Protein AF-A0A527PB56-F1 (afdb_monomer)

Solvent-accessible surface area (backbone atoms only — not comparable to full-atom values): 12043 Å² total; per-residue (Å²): 135,72,63,67,58,53,53,50,52,53,52,51,52,50,49,50,52,53,57,69,68,42,76,81,64,66,74,94,73,70,103,58,88,64,62,76,62,70,69,59,57,55,51,62,72,36,89,87,49,46,76,65,55,50,49,55,51,48,61,70,41,49,69,46,80,48,78,45,76,41,79,88,80,25,32,30,44,36,38,37,33,32,69,59,83,35,69,49,79,46,80,42,80,43,82,71,85,70,73,74,90,71,63,65,56,64,69,60,51,53,51,45,64,68,41,28,60,78,39,55,44,56,56,50,16,51,53,41,42,75,70,69,48,57,45,70,85,70,40,77,51,39,39,65,58,42,49,52,51,30,59,75,69,72,50,66,72,32,82,67,76,76,76,74,74,77,75,69,78,82,77,74,78,80,71,86,80,77,81,78,83,90,82,84,84,88,79,90,81,88,132

Nearest PDB structures (foldseek):
  6e2q-assembly1_A  TM=8.252E-01  e=1.248E+00  Homo sapiens
  6i3z-assembly1_A  TM=6.717E-01  e=8.059E-01  Homo sapiens
  7o1f-assembly1_C  TM=4.316E-01  e=4.595E-01  Thermochaetoides thermophila DSM 1495
  8dgj-assembly1_A  TM=5.658E-01  e=7.625E+00  Drosophila melanogaster

pLDDT: mean 72.13, std 16.1, range [33.53, 92.06]

Secondary structure (DSSP, 8-state):
--HHHHHHHHHHHHHHHHHHSS-------SSS---S-HHHHHHHT-TTS-HHHHHHHHHHHEEEEEEEEETTTTEEEEEEEETTS-EEEEEEEPP-----S----HHHHHHHHHHTTTS-HHHHHHHHHHTT---TTSPPP-HHHHHHHHHHTTPPPP-PPPP--------PPPPGGGG------------

Foldseek 3Di:
DPPVVVVVVVVVVVVVVVVVPPDDQPDDDDPDQPDPDPVLVVVLPDPPQDPVNNVVSCVQFWDDWDWDQDLPQQKIWIWTQTDRRGIDIDIDRHDNPDDPPFDFDVVLVVLLLVCFQPDQLQVNLVVCVVVVGAGSVRHRRHSVNSVVVCVVVVRDHHPDDPPDPPPDPPPDDDDPPPPDDDDDDDDDDDD

Sequence (191 aa):
MGGALRALEAAKAELVRREEQRPRVLSATSGKSCLPSAPIWRTFGTPTTTPRDRKELLRTLIEEVTLHVDRGEAAAHLVLRWKGDATSRLTVALPRSRPARVRTDEDTLALLRRLAPHYPDAVIAGILNRQGRRTAYGHRFDANRVGNLRRHWKIPVCKAKPPAAISSPSVRPPPPSAWRRRRSTATSTTA

Structure (mmCIF, N/CA/C/O backbone):
data_AF-A0A527PB56-F1
#
_entry.id   AF-A0A527PB56-F1
#
loop_
_atom_site.group_PDB
_atom_site.id
_atom_site.type_symbol
_atom_site.label_atom_id
_atom_site.label_alt_id
_atom_site.label_comp_id
_atom_site.label_asym_id
_atom_site.label_entity_id
_atom_site.label_seq_id
_atom_site.pdbx_PDB_ins_code
_atom_site.Cartn_x
_atom_site.Cartn_y
_atom_site.Cartn_z
_atom_site.occupancy
_atom_site.B_iso_or_equiv
_atom_site.auth_seq_id
_atom_site.auth_comp_id
_atom_site.auth_asym_id
_atom_site.auth_atom_id
_atom_site.pdbx_PDB_model_num
ATOM 1 N N . MET A 1 1 ? -55.080 -26.048 27.986 1.00 53.12 1 MET A N 1
ATOM 2 C CA . MET A 1 1 ? -54.427 -24.839 27.426 1.00 53.12 1 MET A CA 1
ATOM 3 C C . MET A 1 1 ? -53.828 -23.910 28.509 1.00 53.12 1 MET A C 1
ATOM 5 O O . MET A 1 1 ? -53.924 -22.702 28.387 1.00 53.12 1 MET A O 1
ATOM 9 N N . GLY A 1 2 ? -53.172 -24.426 29.565 1.00 59.41 2 GLY A N 1
ATOM 10 C CA . GLY A 1 2 ? -52.659 -23.589 30.679 1.00 59.41 2 GLY A CA 1
ATOM 11 C C . GLY A 1 2 ? -51.129 -23.461 30.785 1.00 59.41 2 GLY A C 1
ATOM 12 O O . GLY A 1 2 ? -50.629 -22.742 31.646 1.00 59.41 2 GLY A O 1
ATOM 13 N N . GLY A 1 3 ? -50.369 -24.186 29.956 1.00 74.06 3 GLY A N 1
ATOM 14 C CA . GLY A 1 3 ? -48.898 -24.140 29.955 1.00 74.06 3 GLY A CA 1
ATOM 15 C C . GLY A 1 3 ? -48.337 -22.982 29.126 1.00 74.06 3 GLY A C 1
ATOM 16 O O . GLY A 1 3 ? -47.413 -22.306 29.560 1.00 74.06 3 GLY A O 1
ATOM 17 N N . ALA A 1 4 ? -48.953 -22.703 27.974 1.00 68.00 4 ALA A N 1
ATOM 18 C CA . ALA A 1 4 ? -48.521 -21.640 27.067 1.00 68.00 4 ALA A CA 1
ATOM 19 C C . ALA A 1 4 ? -48.689 -20.234 27.672 1.00 68.00 4 ALA A C 1
ATOM 21 O O . ALA A 1 4 ? -47.822 -19.385 27.494 1.00 68.00 4 ALA A O 1
ATOM 22 N N . LEU A 1 5 ? -49.762 -20.010 28.442 1.00 73.06 5 LEU A N 1
ATOM 23 C CA . LEU A 1 5 ? -49.999 -18.731 29.119 1.00 73.06 5 LEU A CA 1
ATOM 24 C C . LEU A 1 5 ? -48.945 -18.469 30.210 1.00 73.06 5 LEU A C 1
ATOM 26 O O . LEU A 1 5 ? -48.362 -17.393 30.262 1.00 73.06 5 LEU A O 1
ATOM 30 N N . ARG A 1 6 ? -48.618 -19.492 31.011 1.00 75.19 6 ARG A N 1
ATOM 31 C CA . ARG A 1 6 ? -47.586 -19.401 32.056 1.00 75.19 6 ARG A CA 1
ATOM 32 C C . ARG A 1 6 ? -46.175 -19.233 31.489 1.00 75.19 6 ARG A C 1
ATOM 34 O O . ARG A 1 6 ? -45.376 -18.497 32.056 1.00 75.19 6 ARG A O 1
ATOM 41 N N . ALA A 1 7 ? -45.877 -19.861 30.352 1.00 76.00 7 ALA A N 1
ATOM 42 C CA . ALA A 1 7 ? -44.609 -19.663 29.650 1.00 76.00 7 ALA A CA 1
ATOM 43 C C . ALA A 1 7 ? -44.469 -18.231 29.104 1.00 76.00 7 ALA A C 1
ATOM 45 O O . ALA A 1 7 ? -43.388 -17.650 29.179 1.00 76.00 7 ALA A O 1
ATOM 46 N N . LEU A 1 8 ? -45.562 -17.642 28.606 1.00 74.44 8 LEU A N 1
ATOM 47 C CA . LEU A 1 8 ? -45.589 -16.251 28.151 1.00 74.44 8 LEU A CA 1
ATOM 48 C C . LEU A 1 8 ? -45.356 -15.275 29.312 1.00 74.44 8 LEU A C 1
ATOM 50 O O . LEU A 1 8 ? -44.597 -14.320 29.169 1.00 74.44 8 LEU A O 1
ATOM 54 N N . GLU A 1 9 ? -45.989 -15.508 30.460 1.00 81.25 9 GLU A N 1
ATOM 55 C CA . GLU A 1 9 ? -45.811 -14.680 31.657 1.00 81.25 9 GLU A CA 1
ATOM 56 C C . GLU A 1 9 ? -44.391 -14.783 32.221 1.00 81.25 9 GLU A C 1
ATOM 58 O O . GLU A 1 9 ? -43.780 -13.756 32.511 1.00 81.25 9 GLU A O 1
ATOM 63 N N . ALA A 1 10 ? -43.822 -15.991 32.282 1.00 79.62 10 ALA A N 1
ATOM 64 C CA . ALA A 1 10 ? -42.434 -16.196 32.693 1.00 79.62 10 ALA A CA 1
ATOM 65 C C . ALA A 1 10 ? -41.445 -15.513 31.734 1.00 79.62 10 ALA A C 1
ATOM 67 O O . ALA A 1 10 ? -40.492 -14.874 32.177 1.00 79.62 10 ALA A O 1
ATOM 68 N N . ALA A 1 11 ? -41.697 -15.589 30.423 1.00 70.62 11 ALA A N 1
ATOM 69 C CA . ALA A 1 11 ? -40.879 -14.913 29.423 1.00 70.62 11 ALA A CA 1
ATOM 70 C C . ALA A 1 11 ? -40.973 -13.384 29.539 1.00 70.62 11 ALA A C 1
ATOM 72 O O . ALA A 1 11 ? -39.953 -12.709 29.441 1.00 70.62 11 ALA A O 1
ATOM 73 N N . LYS A 1 12 ? -42.167 -12.833 29.796 1.00 80.94 12 LYS A N 1
ATOM 74 C CA . LYS A 1 12 ? -42.362 -11.394 30.037 1.00 80.94 12 LYS A CA 1
ATOM 75 C C . LYS A 1 12 ? -41.673 -10.932 31.320 1.00 80.94 12 LYS A C 1
ATOM 77 O O . LYS A 1 12 ? -41.017 -9.897 31.301 1.00 80.94 12 LYS A O 1
ATOM 82 N N . ALA A 1 13 ? -41.771 -11.701 32.403 1.00 79.19 13 ALA A N 1
ATOM 83 C CA . ALA A 1 13 ? -41.109 -11.387 33.669 1.00 79.19 13 ALA A CA 1
ATOM 84 C C . ALA A 1 13 ? -39.577 -11.421 33.542 1.00 79.19 13 ALA A C 1
ATOM 86 O O . ALA A 1 13 ? -38.891 -10.545 34.062 1.00 79.19 13 ALA A O 1
ATOM 87 N N . GLU A 1 14 ? -39.035 -12.387 32.797 1.00 70.75 14 GLU A N 1
ATOM 88 C CA . GLU A 1 14 ? -37.605 -12.455 32.483 1.00 70.75 14 GLU A CA 1
ATOM 89 C C . GLU A 1 14 ? -37.159 -11.286 31.589 1.00 70.75 14 GLU A C 1
ATOM 91 O O . GLU A 1 14 ? -36.060 -10.762 31.759 1.00 70.75 14 GLU A O 1
ATOM 96 N N . LEU A 1 15 ? -38.015 -10.833 30.668 1.00 62.41 15 LEU A N 1
ATOM 97 C CA . LEU A 1 15 ? -37.751 -9.666 29.822 1.00 62.41 15 LEU A CA 1
ATOM 98 C C . LEU A 1 15 ? -37.682 -8.384 30.666 1.00 62.41 15 LEU A C 1
ATOM 100 O O . LEU A 1 15 ? -36.691 -7.666 30.573 1.00 62.41 15 LEU A O 1
ATOM 104 N N . VAL A 1 16 ? -38.647 -8.169 31.567 1.00 74.75 16 VAL A N 1
ATOM 105 C CA . VAL A 1 16 ? -38.645 -7.043 32.521 1.00 74.75 16 VAL A CA 1
ATOM 106 C C . VAL A 1 16 ? -37.417 -7.098 33.430 1.00 74.75 16 VAL A C 1
ATOM 108 O O . VAL A 1 16 ? -36.717 -6.102 33.579 1.00 74.75 16 VAL A O 1
ATOM 111 N N . ARG A 1 17 ? -37.069 -8.275 33.964 1.00 69.12 17 ARG A N 1
ATOM 112 C CA . ARG A 1 17 ? -35.868 -8.449 34.795 1.00 69.12 17 ARG A CA 1
ATOM 113 C C . ARG A 1 17 ? -34.585 -8.107 34.032 1.00 69.12 17 ARG A C 1
ATOM 115 O O . ARG A 1 17 ? -33.676 -7.507 34.601 1.00 69.12 17 ARG A O 1
ATOM 122 N N . ARG A 1 18 ? -34.499 -8.461 32.746 1.00 56.12 18 ARG A N 1
ATOM 123 C CA . ARG A 1 18 ? -33.365 -8.100 31.874 1.00 56.12 18 ARG A CA 1
ATOM 124 C C . ARG A 1 18 ? -33.354 -6.620 31.505 1.00 56.12 18 ARG A C 1
ATOM 126 O O . ARG A 1 18 ? -32.274 -6.057 31.342 1.00 56.12 18 ARG A O 1
ATOM 133 N N . GLU A 1 19 ? -34.516 -5.989 31.383 1.00 56.19 19 GLU A N 1
ATOM 134 C CA . GLU A 1 19 ? -34.644 -4.542 31.183 1.00 56.19 19 GLU A CA 1
ATOM 135 C C . GLU A 1 19 ? -34.260 -3.750 32.439 1.00 56.19 19 GLU A C 1
ATOM 137 O O . GLU A 1 19 ? -33.580 -2.735 32.326 1.00 56.19 19 GLU A O 1
ATOM 142 N N . GLU A 1 20 ? -34.600 -4.234 33.633 1.00 58.94 20 GLU A N 1
ATOM 143 C CA . GLU A 1 20 ? -34.221 -3.619 34.914 1.00 58.94 20 GLU A CA 1
ATOM 144 C C . GLU A 1 20 ? -32.738 -3.826 35.253 1.00 58.94 20 GLU A C 1
ATOM 146 O O . GLU A 1 20 ? -32.094 -2.941 35.817 1.00 58.94 20 GLU A O 1
ATOM 151 N N . GLN A 1 21 ? -32.170 -4.980 34.884 1.00 54.72 21 GLN A N 1
ATOM 152 C CA . GLN A 1 21 ? -30.739 -5.271 35.035 1.00 54.72 21 GLN A CA 1
ATOM 153 C C . GLN A 1 21 ? -29.873 -4.630 33.943 1.00 54.72 21 GLN A C 1
ATOM 155 O O . GLN A 1 21 ? -28.643 -4.644 34.054 1.00 54.72 21 GLN A O 1
ATOM 160 N N . ARG A 1 22 ? -30.474 -4.042 32.899 1.00 46.84 22 ARG A N 1
ATOM 161 C CA . ARG A 1 22 ? -29.734 -3.203 31.955 1.00 46.84 22 ARG A CA 1
ATOM 162 C C . ARG A 1 22 ? -29.308 -1.922 32.683 1.00 46.84 22 ARG A C 1
ATOM 164 O O . ARG A 1 22 ? -30.171 -1.158 33.115 1.00 46.84 22 ARG A O 1
ATOM 171 N N . PRO A 1 23 ? -27.999 -1.630 32.806 1.00 46.12 23 PRO A N 1
ATOM 172 C CA . PRO A 1 23 ? -27.559 -0.348 33.340 1.00 46.12 23 PRO A CA 1
ATOM 173 C C . PRO A 1 23 ? -28.190 0.770 32.506 1.00 46.12 23 PRO A C 1
ATOM 175 O O . PRO A 1 23 ? -28.101 0.742 31.278 1.00 46.12 23 PRO A O 1
ATOM 178 N N . ARG A 1 24 ? -28.877 1.702 33.188 1.00 40.81 24 ARG A N 1
ATOM 179 C CA . ARG A 1 24 ? -29.656 2.798 32.591 1.00 40.81 24 ARG A CA 1
ATOM 180 C C . ARG A 1 24 ? -28.920 3.397 31.396 1.00 40.81 24 ARG A C 1
ATOM 182 O O . ARG A 1 24 ? -27.908 4.079 31.549 1.00 40.81 24 ARG A O 1
ATOM 189 N N . VAL A 1 25 ? -29.471 3.139 30.215 1.00 38.81 25 VAL A N 1
ATOM 190 C CA . VAL A 1 25 ? -29.090 3.800 28.972 1.00 38.81 25 VAL A CA 1
ATOM 191 C C . VAL A 1 25 ? -29.377 5.284 29.175 1.00 38.81 25 VAL A C 1
ATOM 193 O O . VAL A 1 25 ? -30.520 5.667 29.422 1.00 38.81 25 VAL A O 1
ATOM 196 N N . LEU A 1 26 ? -28.334 6.116 29.146 1.00 38.69 26 LEU A N 1
ATOM 197 C CA . LEU A 1 26 ? -28.493 7.565 29.110 1.00 38.69 26 LEU A CA 1
ATOM 198 C C . LEU A 1 26 ? -29.182 7.886 27.784 1.00 38.69 26 LEU A C 1
ATOM 200 O O . LEU A 1 26 ? -28.568 7.817 26.724 1.00 38.69 26 LEU A O 1
ATOM 204 N N . SER A 1 27 ? -30.489 8.133 27.858 1.00 35.12 27 SER A N 1
ATOM 205 C CA . SER A 1 27 ? -31.349 8.367 26.707 1.00 35.12 27 SER A CA 1
ATOM 206 C C . SER A 1 27 ? -30.772 9.459 25.815 1.00 35.12 27 SER A C 1
ATOM 208 O O . SER A 1 27 ? -30.410 10.540 26.287 1.00 35.12 27 SER A O 1
ATOM 210 N N . ALA A 1 28 ? -30.736 9.154 24.523 1.00 44.09 28 ALA A N 1
ATOM 211 C CA . ALA A 1 28 ? -30.390 10.057 23.447 1.00 44.09 28 ALA A CA 1
ATOM 212 C C . ALA A 1 28 ? -31.210 11.354 23.523 1.00 44.09 28 ALA A C 1
ATOM 214 O O . ALA A 1 28 ? -32.365 11.394 23.109 1.00 44.09 28 ALA A O 1
ATOM 215 N N . THR A 1 29 ? -30.583 12.433 23.987 1.00 33.59 29 THR A N 1
ATOM 216 C CA . THR A 1 29 ? -31.077 13.784 23.737 1.00 33.59 29 THR A CA 1
ATOM 217 C C . THR A 1 29 ? -29.934 14.642 23.220 1.00 33.59 29 THR A C 1
ATOM 219 O O . THR A 1 29 ? -28.985 14.950 23.935 1.00 33.59 29 THR A O 1
ATOM 222 N N . SER A 1 30 ? -30.122 15.091 21.978 1.00 33.53 30 SER A N 1
ATOM 223 C CA . SER A 1 30 ? -29.353 16.095 21.235 1.00 33.53 30 SER A CA 1
ATOM 224 C C . SER A 1 30 ? -28.094 15.601 20.528 1.00 33.53 30 SER A C 1
ATOM 226 O O . SER A 1 30 ? -27.199 15.026 21.134 1.00 33.53 30 SER A O 1
ATOM 228 N N . GLY A 1 31 ? -28.004 15.929 19.233 1.00 40.94 31 GLY A N 1
ATOM 229 C CA . GLY A 1 31 ? -26.836 15.784 18.358 1.00 40.94 31 GLY A CA 1
ATOM 230 C C . GLY A 1 31 ? -25.644 16.645 18.781 1.00 40.94 31 GLY A C 1
ATOM 231 O O . GLY A 1 31 ? -25.144 17.469 18.021 1.00 40.94 31 GLY A O 1
ATOM 232 N N . LYS A 1 32 ? -25.187 16.452 20.011 1.00 41.97 32 LYS A N 1
ATOM 233 C CA . LYS A 1 32 ? -23.900 16.890 20.523 1.00 41.97 32 LYS A CA 1
ATOM 234 C C . LYS A 1 32 ? -23.144 15.618 20.855 1.00 41.97 32 LYS A C 1
ATOM 236 O O . LYS A 1 32 ? -23.709 14.693 21.422 1.00 41.97 32 LYS A O 1
ATOM 241 N N . SER A 1 33 ? -21.882 15.572 20.446 1.00 44.47 33 SER A N 1
ATOM 242 C CA . SER A 1 33 ? -20.923 14.530 20.800 1.00 44.47 33 SER A CA 1
ATOM 243 C C . SER A 1 33 ? -20.859 14.379 22.325 1.00 44.47 33 SER A C 1
ATOM 245 O O . SER A 1 33 ? -20.003 14.973 22.979 1.00 44.47 33 SER A O 1
ATOM 247 N N . CYS A 1 34 ? -21.771 13.602 22.905 1.00 48.56 34 CYS A N 1
ATOM 248 C CA . CYS A 1 34 ? -21.688 13.150 24.279 1.00 48.56 34 CYS A CA 1
ATOM 249 C C . CYS A 1 34 ? -20.606 12.078 24.297 1.00 48.56 34 CYS A C 1
ATOM 251 O O . CYS A 1 34 ? -20.866 10.889 24.131 1.00 48.56 34 CYS A O 1
ATOM 253 N N . LEU A 1 35 ? -19.361 12.535 24.425 1.00 53.91 35 LEU A N 1
ATOM 254 C CA . LEU A 1 35 ? -18.270 11.683 24.863 1.00 53.91 35 LEU A CA 1
ATOM 255 C C . LEU A 1 35 ? -18.708 10.994 26.168 1.00 53.91 35 LEU A C 1
ATOM 257 O O . LEU A 1 35 ? -19.455 11.610 26.943 1.00 53.91 35 LEU A O 1
ATOM 261 N N . PRO A 1 36 ? -18.269 9.747 26.425 1.00 54.78 36 PRO A N 1
ATOM 262 C CA . PRO A 1 36 ? -18.509 9.097 27.708 1.00 54.78 36 PRO A CA 1
ATOM 263 C C . PRO A 1 36 ? -18.152 10.077 28.828 1.00 54.78 36 PRO A C 1
ATOM 265 O O . PRO A 1 36 ? -17.147 10.785 28.733 1.00 54.78 36 PRO A O 1
ATOM 268 N N . SER A 1 37 ? -19.057 10.190 29.802 1.00 56.44 37 SER A N 1
ATOM 269 C CA . SER A 1 37 ? -19.155 11.294 30.758 1.00 56.44 37 SER A CA 1
ATOM 270 C C . SER A 1 37 ? -17.793 11.870 31.180 1.00 56.44 37 SER A C 1
ATOM 272 O O . SER A 1 37 ? -16.852 11.153 31.524 1.00 56.44 37 SER A O 1
ATOM 274 N N . ALA A 1 38 ? -17.709 13.206 31.183 1.00 57.47 38 ALA A N 1
ATOM 275 C CA . ALA A 1 38 ? -16.541 14.033 31.506 1.00 57.47 38 ALA A CA 1
ATOM 276 C C . ALA A 1 38 ? -15.526 13.514 32.563 1.00 57.47 38 ALA A C 1
ATOM 278 O O . ALA A 1 38 ? -14.338 13.796 32.379 1.00 57.47 38 ALA A O 1
ATOM 279 N N . PRO A 1 39 ? -15.895 12.798 33.650 1.00 62.75 39 PRO A N 1
ATOM 280 C CA . PRO A 1 39 ? -14.922 12.181 34.559 1.00 62.75 39 PRO A CA 1
ATOM 281 C C . PRO A 1 39 ? -13.918 11.234 33.885 1.00 62.75 39 PRO A C 1
ATOM 283 O O . PRO A 1 39 ? -12.733 11.300 34.199 1.00 62.75 39 PRO A O 1
ATOM 286 N N . ILE A 1 40 ? -14.342 10.400 32.934 1.00 66.25 40 ILE A N 1
ATOM 287 C CA . ILE A 1 40 ? -13.473 9.359 32.356 1.00 66.25 40 ILE A CA 1
ATOM 288 C C . ILE A 1 40 ? -12.389 9.980 31.471 1.00 66.25 40 ILE A C 1
ATOM 290 O O . ILE A 1 40 ? -11.217 9.605 31.538 1.00 66.25 40 ILE A O 1
ATOM 294 N N . TRP A 1 41 ? -12.769 10.978 30.671 1.00 68.88 41 TRP A N 1
ATOM 295 C CA . TRP A 1 41 ? -11.822 11.718 29.840 1.00 68.88 41 TRP A CA 1
ATOM 296 C C . TRP A 1 41 ? -10.815 12.514 30.680 1.00 68.88 41 TRP A C 1
ATOM 298 O O . TRP A 1 41 ? -9.636 12.583 30.330 1.00 68.88 41 TRP A O 1
ATOM 308 N N . ARG A 1 42 ? -11.245 13.062 31.826 1.00 69.94 42 ARG A N 1
ATOM 309 C CA . ARG A 1 42 ? -10.338 13.736 32.768 1.00 69.94 42 ARG A CA 1
ATOM 310 C C . ARG A 1 42 ? -9.287 12.778 33.317 1.00 69.94 42 ARG A C 1
ATOM 312 O O . ARG A 1 42 ? -8.118 13.142 33.327 1.00 69.94 42 ARG A O 1
ATOM 319 N N . THR A 1 43 ? -9.669 11.560 33.704 1.00 71.50 43 THR A N 1
ATOM 320 C CA . THR A 1 43 ? -8.710 10.541 34.158 1.00 71.50 43 THR A CA 1
ATOM 321 C C . THR A 1 43 ? -7.774 10.116 33.027 1.00 71.50 43 THR A C 1
ATOM 323 O O . THR A 1 43 ? -6.572 10.015 33.240 1.00 71.50 43 THR A O 1
ATOM 326 N N . PHE A 1 44 ? -8.271 9.967 31.796 1.00 74.44 44 PHE A N 1
ATOM 327 C CA . PHE A 1 44 ? -7.451 9.560 30.649 1.00 74.44 44 PHE A CA 1
ATOM 328 C C . PHE A 1 44 ? -6.244 10.486 30.392 1.00 74.44 44 PHE A C 1
ATOM 330 O O . PHE A 1 44 ? -5.155 10.014 30.041 1.00 74.44 44 PHE A O 1
ATOM 337 N N . GLY A 1 45 ? -6.434 11.795 30.592 1.00 72.88 45 GLY A N 1
ATOM 338 C CA . GLY A 1 45 ? -5.413 12.829 30.406 1.00 72.88 45 GLY A CA 1
ATOM 339 C C . GLY A 1 45 ? -4.436 13.009 31.571 1.00 72.88 45 GLY A C 1
ATOM 340 O O . GLY A 1 45 ? -3.493 13.787 31.438 1.00 72.88 45 GLY A O 1
ATOM 341 N N . THR A 1 46 ? -4.619 12.322 32.705 1.00 81.00 46 THR A N 1
ATOM 342 C CA . THR A 1 46 ? -3.700 12.481 33.841 1.00 81.00 46 THR A CA 1
ATOM 343 C C . THR A 1 46 ? -2.363 11.761 33.613 1.00 81.00 46 THR A C 1
ATOM 345 O O . THR A 1 46 ? -2.330 10.671 33.028 1.00 81.00 46 THR A O 1
ATOM 348 N N . PRO A 1 47 ? -1.236 12.342 34.075 1.00 75.00 47 PRO A N 1
ATOM 349 C CA . PRO A 1 47 ? 0.086 11.724 33.948 1.00 75.00 47 PRO A CA 1
ATOM 350 C C . PRO A 1 47 ? 0.231 10.459 34.809 1.00 75.00 47 PRO A C 1
ATOM 352 O O . PRO A 1 47 ? 1.085 9.625 34.527 1.00 75.00 47 PRO A O 1
ATOM 355 N N . THR A 1 48 ? -0.621 10.295 35.824 1.00 81.62 48 THR A N 1
ATOM 356 C CA . THR A 1 48 ? -0.694 9.115 36.697 1.00 81.62 48 THR A CA 1
ATOM 357 C C . THR A 1 48 ? -1.330 7.899 36.022 1.00 81.62 48 THR A C 1
ATOM 359 O O . THR A 1 48 ? -1.166 6.783 36.505 1.00 81.62 48 THR A O 1
ATOM 362 N N . THR A 1 49 ? -2.043 8.076 34.906 1.00 81.38 49 THR A N 1
ATOM 363 C CA . THR A 1 49 ? -2.653 6.966 34.166 1.00 81.38 49 THR A CA 1
ATOM 364 C C . THR A 1 49 ? -1.631 6.345 33.229 1.00 81.38 49 THR A C 1
ATOM 366 O O . THR A 1 49 ? -1.129 6.996 32.305 1.00 81.38 49 THR A O 1
ATOM 369 N N . THR A 1 50 ? -1.323 5.068 33.433 1.00 86.44 50 THR A N 1
ATOM 370 C CA . THR A 1 50 ? -0.348 4.386 32.584 1.00 86.44 50 THR A CA 1
ATOM 371 C C . THR A 1 50 ? -0.936 4.114 31.191 1.00 86.44 50 THR A C 1
ATOM 373 O O . THR A 1 50 ? -2.158 4.038 31.023 1.00 86.44 50 THR A O 1
ATOM 376 N N . PRO A 1 51 ? -0.103 3.909 30.153 1.00 86.50 51 PRO A N 1
ATOM 377 C CA . PRO A 1 51 ? -0.586 3.455 28.847 1.00 86.50 51 PRO A CA 1
ATOM 378 C C . PRO A 1 51 ? -1.403 2.155 28.920 1.00 86.50 51 PRO A C 1
ATOM 380 O O . PRO A 1 51 ? -2.315 1.957 28.116 1.00 86.50 51 PRO A O 1
ATOM 383 N N . ARG A 1 52 ? -1.102 1.287 29.898 1.00 87.12 52 ARG A N 1
ATOM 384 C CA . ARG A 1 52 ? -1.871 0.071 30.177 1.00 87.12 52 ARG A CA 1
ATOM 385 C C . ARG A 1 52 ? -3.280 0.415 30.654 1.00 87.12 52 ARG A C 1
ATOM 387 O O . ARG A 1 52 ? -4.237 -0.082 30.071 1.00 87.12 52 ARG A O 1
ATO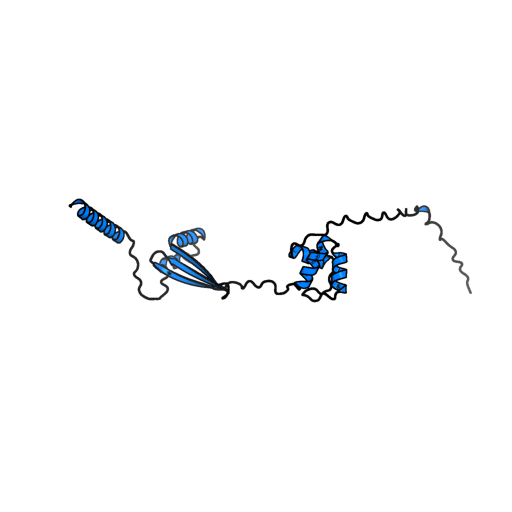M 394 N N . ASP A 1 53 ? -3.405 1.304 31.633 1.00 83.88 53 ASP A N 1
ATOM 395 C CA . ASP A 1 53 ? -4.705 1.712 32.179 1.00 83.88 53 ASP A CA 1
ATOM 396 C C . ASP A 1 53 ? -5.551 2.420 31.118 1.00 83.88 53 ASP A C 1
ATOM 398 O O . ASP A 1 53 ? -6.731 2.120 30.960 1.00 83.88 53 ASP A O 1
ATOM 402 N N . ARG A 1 54 ? -4.935 3.287 30.302 1.00 84.44 54 ARG A N 1
ATOM 403 C CA . ARG A 1 54 ? -5.602 3.919 29.150 1.00 84.44 54 ARG A CA 1
ATOM 404 C C . ARG A 1 54 ? -6.155 2.881 28.173 1.00 84.44 54 ARG A C 1
ATOM 406 O O . ARG A 1 54 ? -7.276 3.025 27.692 1.00 84.44 54 ARG A O 1
ATOM 413 N N . LYS A 1 55 ? -5.386 1.829 27.883 1.00 84.88 55 LYS A N 1
ATOM 414 C CA . LYS A 1 55 ? -5.807 0.747 26.986 1.00 84.88 55 LYS A CA 1
ATOM 415 C C . LYS A 1 55 ? -6.969 -0.061 27.567 1.00 84.88 55 LYS A C 1
ATOM 417 O O . LYS A 1 55 ? -7.920 -0.333 26.838 1.00 84.88 55 LYS A O 1
ATOM 422 N N . GLU A 1 56 ? -6.907 -0.432 28.844 1.00 86.12 56 GLU A N 1
ATOM 423 C CA . GLU A 1 56 ? -7.983 -1.189 29.501 1.00 86.12 56 GLU A CA 1
ATOM 424 C C . GLU A 1 56 ? -9.268 -0.357 29.642 1.00 86.12 56 GLU A C 1
ATOM 426 O O . GLU A 1 56 ? -10.364 -0.860 29.384 1.00 86.12 56 GLU A O 1
ATOM 431 N N . LEU A 1 57 ? -9.147 0.944 29.931 1.00 85.38 57 LEU A N 1
ATOM 432 C CA . LEU A 1 57 ? -10.275 1.879 29.919 1.00 85.38 57 LEU A CA 1
ATOM 433 C C . LEU A 1 57 ? -10.940 1.935 28.539 1.00 85.38 57 LEU A C 1
ATOM 435 O O . LEU A 1 57 ? -12.148 1.736 28.432 1.00 85.38 57 LEU A O 1
ATOM 439 N N . LEU A 1 58 ? -10.168 2.140 27.466 1.00 84.38 58 LEU A N 1
ATOM 440 C CA . LEU A 1 58 ? -10.716 2.167 26.104 1.00 84.38 58 LEU A CA 1
ATOM 441 C C . LEU A 1 58 ? -11.375 0.842 25.721 1.00 84.38 58 LEU A C 1
ATOM 443 O O . LEU A 1 58 ? -12.458 0.851 25.145 1.00 84.38 58 LEU A O 1
ATOM 447 N N . ARG A 1 59 ? -10.764 -0.293 26.071 1.00 85.12 59 ARG A N 1
ATOM 448 C CA . ARG A 1 59 ? -11.334 -1.622 25.813 1.00 85.12 59 ARG A CA 1
ATOM 449 C C . ARG A 1 59 ? -12.674 -1.832 26.521 1.00 85.12 59 ARG A C 1
ATOM 451 O O . ARG A 1 59 ? -13.535 -2.514 25.982 1.00 85.12 59 ARG A O 1
ATOM 458 N N . THR A 1 60 ? -12.841 -1.254 27.706 1.00 83.56 60 THR A N 1
ATOM 459 C CA . THR A 1 60 ? -14.091 -1.346 28.471 1.00 83.56 60 THR A CA 1
ATOM 460 C C . THR A 1 60 ? -15.181 -0.452 27.879 1.00 83.56 60 THR A C 1
ATOM 462 O O . THR A 1 60 ? -16.353 -0.819 27.882 1.00 83.56 60 THR A O 1
ATOM 465 N N . LEU A 1 61 ? -14.806 0.722 27.365 1.00 84.12 61 LEU A N 1
ATOM 466 C CA . LEU A 1 61 ? -15.744 1.743 26.888 1.00 84.12 61 LEU A CA 1
ATOM 467 C C . LEU A 1 61 ? -16.161 1.560 25.434 1.00 84.12 61 LEU A C 1
ATOM 469 O O . LEU A 1 61 ? -17.253 1.981 25.064 1.00 84.12 61 LEU A O 1
ATOM 473 N N . ILE A 1 62 ? -15.297 0.993 24.599 1.00 86.00 62 ILE A N 1
ATOM 474 C CA . ILE A 1 62 ? -15.571 0.797 23.179 1.00 86.00 62 ILE A CA 1
ATOM 475 C C . ILE A 1 62 ? -16.341 -0.509 23.011 1.00 86.00 62 ILE A C 1
ATOM 477 O O . ILE A 1 62 ? -15.879 -1.581 23.393 1.00 86.00 62 ILE A O 1
ATOM 481 N N . GLU A 1 63 ? -17.524 -0.413 22.420 1.00 86.81 63 GLU A N 1
ATOM 482 C CA . GLU A 1 63 ? -18.370 -1.558 22.112 1.00 86.81 63 GLU A CA 1
ATOM 483 C C . GLU A 1 63 ? -18.152 -2.067 20.691 1.00 86.81 63 GLU A C 1
ATOM 485 O O . GLU A 1 63 ? -18.094 -3.273 20.470 1.00 86.81 63 GLU A O 1
ATOM 490 N N . GLU A 1 64 ? -18.029 -1.155 19.730 1.00 85.06 64 GLU A N 1
ATOM 491 C CA . GLU A 1 64 ? -17.808 -1.504 18.332 1.00 85.06 64 GLU A CA 1
ATOM 492 C C . GLU A 1 64 ? -16.954 -0.445 17.640 1.00 85.06 64 GLU A C 1
ATOM 494 O O . GLU A 1 64 ? -17.043 0.750 17.934 1.00 85.06 64 GLU A O 1
ATOM 499 N N . VAL A 1 65 ? -16.122 -0.904 16.707 1.00 86.00 65 VAL A N 1
ATOM 500 C CA . VAL A 1 65 ? -15.311 -0.054 15.842 1.00 86.00 65 VAL A CA 1
ATOM 501 C C . VAL A 1 65 ? -15.549 -0.474 14.402 1.00 86.00 65 VAL A C 1
ATOM 503 O O . VAL A 1 65 ? -15.157 -1.569 14.002 1.00 86.00 65 VAL A O 1
ATOM 506 N N . THR A 1 66 ? -16.148 0.411 13.616 1.00 87.12 66 THR A N 1
ATOM 507 C CA . THR A 1 66 ? -16.363 0.207 12.183 1.00 87.12 66 THR A CA 1
ATOM 508 C C . THR A 1 66 ? -15.454 1.147 11.404 1.00 87.12 66 THR A C 1
ATOM 510 O O . THR A 1 66 ? -15.412 2.348 11.671 1.00 87.12 66 THR A O 1
ATOM 513 N N . LEU A 1 67 ? -14.709 0.611 10.438 1.00 89.44 67 LEU A N 1
ATOM 514 C CA . LEU A 1 67 ? -13.797 1.380 9.596 1.00 89.44 67 LEU A CA 1
ATOM 515 C C . LEU A 1 67 ? -14.144 1.163 8.125 1.00 89.44 67 LEU A C 1
ATOM 517 O O . LEU A 1 67 ? -14.067 0.047 7.614 1.00 89.44 67 LEU A O 1
ATOM 521 N N . HIS A 1 68 ? -14.482 2.250 7.443 1.00 87.69 68 HIS A N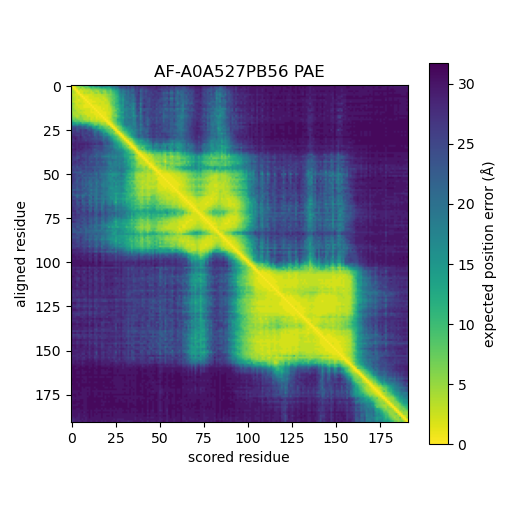 1
ATOM 522 C CA . HIS A 1 68 ? -14.741 2.277 6.011 1.00 87.69 68 HIS A CA 1
ATOM 523 C C . HIS A 1 68 ? -13.622 3.040 5.316 1.00 87.69 68 HIS A C 1
ATOM 525 O O . HIS A 1 68 ? -13.375 4.198 5.634 1.00 87.69 68 HIS A O 1
ATOM 531 N N . VAL A 1 69 ? -12.935 2.395 4.375 1.00 85.75 69 VAL A N 1
ATOM 532 C CA . VAL A 1 69 ? -11.854 3.025 3.608 1.00 85.75 69 VAL A CA 1
ATOM 533 C C . VAL A 1 69 ? -12.365 3.402 2.229 1.00 85.75 69 VAL A C 1
ATOM 535 O O . VAL A 1 69 ? -12.625 2.520 1.411 1.00 85.75 69 VAL A O 1
ATOM 538 N N . ASP A 1 70 ? -12.425 4.700 1.956 1.00 82.56 70 ASP A N 1
ATOM 539 C CA . ASP A 1 70 ? -12.656 5.237 0.624 1.00 82.56 70 ASP A CA 1
ATOM 540 C C . ASP A 1 70 ? -11.313 5.568 -0.045 1.00 82.56 70 ASP A C 1
ATOM 542 O O . ASP A 1 70 ? -10.591 6.504 0.317 1.00 82.56 70 ASP A O 1
ATOM 546 N N . ARG A 1 71 ? -10.946 4.765 -1.048 1.00 77.94 71 ARG A N 1
ATOM 547 C CA . ARG A 1 71 ? -9.712 4.974 -1.820 1.00 77.94 71 ARG A CA 1
ATOM 548 C C . ARG A 1 71 ? -9.847 6.068 -2.882 1.00 77.94 71 ARG A C 1
ATOM 550 O O . ARG A 1 71 ? -8.815 6.591 -3.300 1.00 77.94 71 ARG A O 1
ATOM 557 N N . GLY A 1 72 ? -11.063 6.393 -3.320 1.00 79.56 72 GLY A N 1
ATOM 558 C CA . G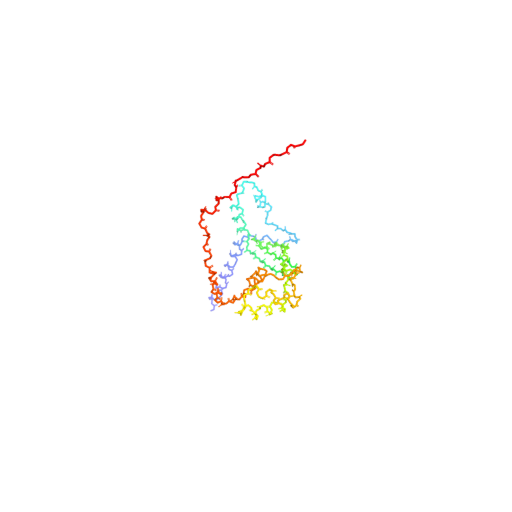LY A 1 72 ? -11.336 7.469 -4.274 1.00 79.56 72 GLY A CA 1
ATOM 559 C C . GLY A 1 72 ? -11.173 8.838 -3.621 1.00 79.56 72 GLY A C 1
ATOM 560 O O . GLY A 1 72 ? -10.454 9.695 -4.139 1.00 79.56 72 GLY A O 1
ATOM 561 N N . GLU A 1 73 ? -11.736 9.004 -2.426 1.00 79.44 73 GLU A N 1
ATOM 562 C CA . GLU A 1 73 ? -11.571 10.225 -1.629 1.00 79.44 73 GLU A CA 1
ATOM 563 C C . GLU A 1 73 ? -10.245 10.267 -0.859 1.00 79.44 73 GLU A C 1
ATOM 565 O O . GLU A 1 73 ? -9.817 11.331 -0.411 1.00 79.44 73 GLU A O 1
ATOM 570 N N . ALA A 1 74 ? -9.542 9.133 -0.771 1.00 81.94 74 ALA A N 1
ATOM 571 C CA . ALA A 1 74 ? -8.370 8.956 0.081 1.00 81.94 74 ALA A CA 1
ATOM 572 C C . ALA A 1 74 ? -8.683 9.338 1.533 1.00 81.94 74 ALA A C 1
ATOM 574 O O . ALA A 1 74 ? -7.949 10.089 2.175 1.00 81.94 74 ALA A O 1
ATOM 575 N N . ALA A 1 75 ? -9.785 8.799 2.043 1.00 84.56 75 ALA A N 1
ATOM 576 C CA . ALA A 1 75 ? -10.267 9.014 3.394 1.00 84.56 75 ALA A CA 1
ATOM 577 C C . ALA A 1 75 ? -10.680 7.679 4.021 1.00 84.56 75 ALA A C 1
ATOM 579 O O . ALA A 1 75 ? -11.092 6.743 3.341 1.00 84.56 75 ALA A O 1
ATOM 580 N N . ALA A 1 76 ? -10.547 7.572 5.336 1.00 85.94 76 ALA A N 1
ATOM 581 C CA . ALA A 1 76 ? -11.129 6.497 6.116 1.00 85.94 76 ALA A CA 1
ATOM 582 C C . ALA A 1 76 ? -12.130 7.099 7.088 1.00 85.94 76 ALA A C 1
ATOM 584 O O . ALA A 1 76 ? -11.799 7.995 7.866 1.00 85.94 76 ALA A O 1
ATOM 585 N N . HIS A 1 77 ? -13.348 6.585 7.050 1.00 86.69 77 HIS A N 1
ATOM 586 C CA . HIS A 1 77 ? -14.410 6.934 7.971 1.00 86.69 77 HIS A CA 1
ATOM 587 C C . HIS A 1 77 ? -14.432 5.896 9.086 1.00 86.69 77 HIS A C 1
ATOM 589 O O . HIS A 1 77 ? -14.687 4.713 8.862 1.00 86.69 77 HIS A O 1
ATOM 595 N N . LEU A 1 78 ? -14.127 6.350 10.292 1.00 87.94 78 LEU A N 1
ATOM 596 C CA . LEU A 1 78 ? -14.155 5.572 11.514 1.00 87.94 78 LEU A CA 1
ATOM 597 C C . LEU A 1 78 ? -15.438 5.907 12.273 1.00 87.94 78 LEU A C 1
ATOM 599 O O . LEU A 1 78 ? -15.714 7.074 12.558 1.00 87.94 78 LEU A O 1
ATOM 603 N N . VAL A 1 79 ? -16.197 4.881 12.632 1.00 87.12 79 VAL A N 1
ATOM 604 C CA . VAL A 1 79 ? -17.359 4.978 13.513 1.00 87.12 79 VAL A CA 1
ATOM 605 C C . VAL A 1 79 ? -17.057 4.175 14.772 1.00 87.12 79 VAL A C 1
ATOM 607 O O . VAL A 1 79 ? -16.770 2.982 14.709 1.00 87.12 79 VAL A O 1
ATOM 610 N N . LEU A 1 80 ? -17.081 4.848 15.916 1.00 85.06 80 LEU A N 1
ATOM 611 C CA . LEU A 1 80 ? -16.887 4.261 17.236 1.00 85.06 80 LEU A CA 1
ATOM 612 C C . LEU A 1 80 ? -18.234 4.228 17.947 1.00 85.06 80 LEU A C 1
ATOM 614 O O . LEU A 1 80 ? -18.827 5.286 18.165 1.00 85.06 80 LEU A O 1
ATOM 618 N N . ARG A 1 81 ? -18.691 3.039 18.336 1.00 84.75 81 ARG A N 1
ATOM 619 C CA . ARG A 1 81 ? -19.827 2.877 19.246 1.00 84.75 81 ARG A CA 1
ATOM 620 C C . ARG A 1 81 ? -19.298 2.660 20.655 1.00 84.75 81 ARG A C 1
ATOM 622 O O . ARG A 1 81 ? -18.518 1.737 20.898 1.00 84.75 81 ARG A O 1
ATOM 629 N N . TRP A 1 82 ? -19.714 3.517 21.573 1.00 84.75 82 TRP A N 1
ATOM 630 C CA . TRP A 1 82 ? -19.375 3.431 22.986 1.00 84.75 82 TRP A CA 1
ATOM 631 C C . TRP A 1 82 ? -20.431 2.624 23.735 1.00 84.75 82 TRP A C 1
ATOM 633 O O . TRP A 1 82 ? -21.603 2.597 23.359 1.00 84.75 82 TRP A O 1
ATOM 643 N N . LYS A 1 83 ? -20.032 2.035 24.859 1.00 76.88 83 LYS A N 1
ATOM 644 C CA . LYS A 1 83 ? -20.965 1.504 25.848 1.00 76.88 83 LYS A CA 1
ATOM 645 C C . LYS A 1 83 ? -21.899 2.627 26.307 1.00 76.88 83 LYS A C 1
ATOM 647 O O . LYS A 1 83 ? -21.441 3.645 26.820 1.00 76.88 83 LYS A O 1
ATOM 652 N N . GLY A 1 84 ? -23.201 2.429 26.102 1.00 70.81 84 GLY A N 1
ATOM 653 C CA . GLY A 1 84 ? -24.232 3.440 26.363 1.00 70.81 84 GLY A CA 1
ATOM 654 C C . GLY A 1 84 ? -24.807 4.114 25.112 1.00 70.81 84 GLY A C 1
ATOM 655 O O . GLY A 1 84 ? -25.329 5.215 25.231 1.00 70.81 84 GLY A O 1
ATOM 656 N N . ASP A 1 85 ? -24.701 3.476 23.938 1.00 68.19 85 ASP A N 1
ATOM 657 C CA . ASP A 1 85 ? -25.302 3.891 22.650 1.00 68.19 85 ASP A CA 1
ATOM 658 C C . ASP A 1 85 ? -24.794 5.234 22.080 1.00 68.19 85 ASP A C 1
ATOM 660 O O . ASP A 1 85 ? -25.226 5.710 21.029 1.00 68.19 85 ASP A O 1
ATOM 664 N N . ALA A 1 86 ? -23.797 5.844 22.724 1.00 76.75 86 ALA A N 1
ATOM 665 C CA . ALA A 1 86 ? -23.110 6.995 22.163 1.00 76.75 86 ALA A CA 1
ATOM 666 C C . ALA A 1 86 ? -22.284 6.566 20.941 1.00 76.75 86 ALA A C 1
ATOM 668 O O . ALA A 1 86 ? -21.596 5.544 20.956 1.00 76.75 86 ALA A O 1
ATOM 669 N N . THR A 1 87 ? -22.306 7.382 19.887 1.00 79.06 87 THR A N 1
ATOM 670 C CA . THR A 1 87 ? -21.550 7.128 18.655 1.00 79.06 87 THR A CA 1
ATOM 671 C C . THR A 1 87 ? -20.662 8.320 18.311 1.00 79.06 87 THR A C 1
ATOM 673 O O . THR A 1 87 ? -21.131 9.457 18.252 1.00 79.06 87 THR A O 1
ATOM 676 N N . SER A 1 88 ? -19.385 8.066 18.031 1.00 79.38 88 SER A N 1
ATOM 677 C CA . SER A 1 88 ? -18.438 9.062 17.520 1.00 79.38 88 SER A CA 1
ATOM 678 C C . SER A 1 88 ? -18.035 8.729 16.089 1.00 79.38 88 SER A C 1
ATOM 680 O O . SER A 1 88 ? -17.759 7.577 15.769 1.00 79.38 88 SER A O 1
ATOM 682 N N . ARG A 1 89 ? -17.979 9.746 15.224 1.00 83.19 89 ARG A N 1
ATOM 683 C CA . ARG A 1 89 ? -17.512 9.610 13.838 1.00 83.19 89 ARG A CA 1
ATOM 684 C C . ARG A 1 89 ? -16.247 10.430 13.647 1.00 83.19 89 ARG A C 1
ATOM 686 O O . ARG A 1 89 ? -16.208 11.591 14.049 1.00 83.19 89 ARG A O 1
ATOM 693 N N . LEU A 1 90 ? -15.237 9.832 13.031 1.00 82.81 90 LEU A N 1
ATOM 694 C CA . LEU A 1 90 ? -13.962 10.463 12.718 1.00 82.81 90 LEU A CA 1
ATOM 695 C C . LEU A 1 90 ? -13.628 10.192 11.251 1.00 82.81 90 LEU A C 1
ATOM 697 O O . LEU A 1 90 ? -13.653 9.047 10.811 1.00 82.81 90 LEU A O 1
ATOM 701 N N . THR A 1 91 ? -13.273 11.236 10.509 1.00 82.31 91 THR A N 1
ATOM 702 C CA . THR A 1 91 ? -12.735 11.096 9.152 1.00 82.31 91 THR A CA 1
ATOM 703 C C . THR A 1 91 ? -11.229 11.305 9.206 1.00 82.31 91 THR A C 1
ATOM 705 O O . THR A 1 91 ? -10.758 12.346 9.662 1.00 82.31 91 THR A O 1
ATOM 708 N N . VAL A 1 92 ? -10.470 10.311 8.753 1.00 83.75 92 VAL A N 1
ATOM 709 C CA . VAL A 1 92 ? -9.007 10.337 8.704 1.00 83.75 92 VAL A CA 1
ATOM 710 C C . VAL A 1 92 ? -8.575 10.405 7.248 1.00 83.75 92 VAL A C 1
ATOM 712 O O . VAL A 1 92 ? -8.923 9.532 6.458 1.00 83.75 92 VAL A O 1
ATOM 715 N N . ALA A 1 93 ? -7.799 11.425 6.882 1.00 82.19 93 ALA A N 1
ATOM 716 C CA . ALA A 1 93 ? -7.204 11.496 5.554 1.00 82.19 93 ALA A CA 1
ATOM 717 C C . ALA A 1 93 ? -6.168 10.375 5.389 1.00 82.19 93 ALA A C 1
ATOM 719 O O . ALA A 1 93 ? -5.244 10.241 6.195 1.00 82.19 93 ALA A O 1
ATOM 720 N N . LEU A 1 94 ? -6.310 9.574 4.338 1.00 78.38 94 LEU A N 1
ATOM 721 C CA . LEU A 1 94 ? -5.320 8.579 3.960 1.00 78.38 94 LEU A CA 1
ATOM 722 C C . LEU A 1 94 ? -4.285 9.210 3.028 1.00 78.38 94 LEU A C 1
ATOM 724 O O . LEU A 1 94 ? -4.640 9.945 2.101 1.00 78.38 94 LEU A O 1
ATOM 728 N N . PRO A 1 95 ? -2.992 8.882 3.195 1.00 72.00 95 PRO A N 1
ATOM 729 C CA . PRO A 1 95 ? -2.005 9.227 2.191 1.00 72.00 95 PRO A CA 1
ATOM 730 C C . PRO A 1 95 ? -2.402 8.566 0.865 1.00 72.00 95 PRO A C 1
ATOM 732 O O . PRO A 1 95 ? -2.477 7.340 0.762 1.00 72.00 95 PRO A O 1
ATOM 735 N N . ARG A 1 96 ? -2.670 9.388 -0.160 1.00 67.00 96 ARG A N 1
ATOM 736 C CA . ARG A 1 96 ? -2.922 8.907 -1.525 1.00 67.00 96 ARG A CA 1
ATOM 737 C C . ARG A 1 96 ? -1.740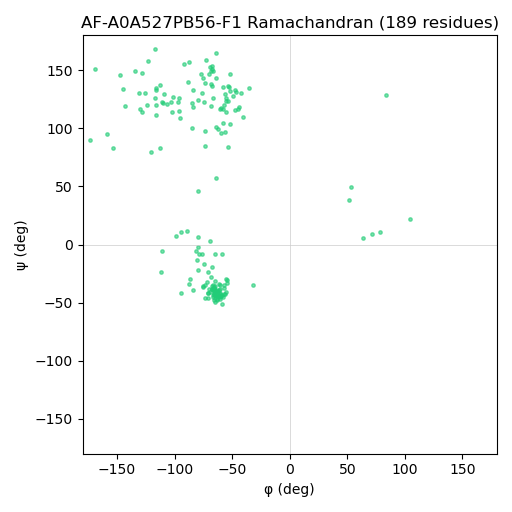 8.046 -1.948 1.00 67.00 96 ARG A C 1
ATOM 739 O O . ARG A 1 96 ? -0.632 8.561 -2.108 1.00 67.00 96 ARG A O 1
ATOM 746 N N . SER A 1 97 ? -1.978 6.752 -2.151 1.00 57.81 97 SER A N 1
ATOM 747 C CA . SER A 1 97 ? -1.003 5.881 -2.796 1.00 57.81 97 SER A CA 1
ATOM 748 C C . SER A 1 97 ? -0.787 6.415 -4.209 1.00 57.81 97 SER A C 1
ATOM 750 O O . SER A 1 97 ? -1.623 6.234 -5.091 1.00 57.81 97 SER A O 1
ATOM 752 N N . ARG A 1 98 ? 0.295 7.172 -4.406 1.00 58.16 98 ARG A N 1
ATOM 753 C CA . ARG A 1 98 ? 0.765 7.576 -5.727 1.00 58.16 98 ARG A CA 1
ATOM 754 C C . ARG A 1 98 ? 1.623 6.419 -6.234 1.00 58.16 98 ARG A C 1
ATOM 756 O O . ARG A 1 98 ? 2.776 6.333 -5.803 1.00 58.16 98 ARG A O 1
ATOM 763 N N . PRO A 1 99 ? 1.124 5.519 -7.105 1.00 56.34 99 PRO A N 1
ATOM 764 C CA . PRO A 1 99 ? 2.026 4.612 -7.802 1.00 56.34 99 PRO A CA 1
ATOM 765 C C . PRO A 1 99 ? 3.099 5.469 -8.479 1.00 56.34 99 PRO A C 1
ATOM 767 O O . PRO A 1 99 ? 2.789 6.544 -8.998 1.00 56.34 99 PRO A O 1
ATOM 770 N N . ALA A 1 100 ? 4.363 5.049 -8.387 1.00 53.50 100 ALA A N 1
ATOM 771 C CA . ALA A 1 100 ? 5.492 5.833 -8.870 1.00 53.50 100 ALA A CA 1
ATOM 772 C C . ALA A 1 100 ? 5.198 6.345 -10.291 1.00 53.50 100 ALA A C 1
ATOM 774 O O . ALA A 1 100 ? 5.036 5.560 -11.222 1.00 53.50 100 ALA A O 1
ATOM 775 N N . ARG A 1 101 ? 5.106 7.675 -10.436 1.00 53.66 101 ARG A N 1
ATOM 776 C CA . ARG A 1 101 ? 4.704 8.401 -11.661 1.00 53.66 101 ARG A CA 1
ATOM 777 C C . ARG A 1 101 ? 5.605 8.110 -12.871 1.00 53.66 101 ARG A C 1
ATOM 779 O O . ARG A 1 101 ? 5.317 8.535 -13.981 1.00 53.66 101 ARG A O 1
ATOM 786 N N . VAL A 1 102 ? 6.706 7.401 -12.652 1.00 55.91 102 VAL A N 1
ATOM 787 C CA . VAL A 1 102 ? 7.759 7.146 -13.621 1.00 55.91 102 VAL A CA 1
ATOM 788 C C . VAL A 1 102 ? 7.749 5.655 -13.950 1.00 55.91 102 VAL A C 1
ATOM 790 O O . VAL A 1 102 ? 8.478 4.860 -13.359 1.00 55.91 102 VAL A O 1
ATOM 793 N N . ARG A 1 103 ? 6.870 5.267 -14.877 1.00 62.03 103 ARG A N 1
ATOM 794 C CA . ARG A 1 103 ? 6.826 3.913 -15.434 1.00 62.03 103 ARG A CA 1
ATOM 795 C C . ARG A 1 103 ? 7.610 3.923 -16.742 1.00 62.03 103 ARG A C 1
ATOM 797 O O . ARG A 1 103 ? 7.358 4.762 -17.601 1.00 62.03 103 ARG A O 1
ATOM 804 N N . THR A 1 104 ? 8.588 3.029 -16.875 1.00 67.88 104 THR A N 1
ATOM 805 C CA . THR A 1 104 ? 9.214 2.786 -18.178 1.00 67.88 104 THR A CA 1
ATOM 806 C C . THR A 1 104 ? 8.130 2.349 -19.151 1.00 67.88 104 THR A C 1
ATOM 808 O O . THR A 1 104 ? 7.282 1.534 -18.795 1.00 67.88 104 THR A O 1
ATOM 811 N N . ASP A 1 105 ? 8.179 2.921 -20.347 1.00 76.06 105 ASP A N 1
ATOM 812 C CA . ASP A 1 105 ? 7.296 2.628 -21.465 1.00 76.06 105 ASP A CA 1
ATOM 813 C C . ASP A 1 105 ? 7.046 1.113 -21.632 1.00 76.06 105 ASP A C 1
ATOM 815 O O . ASP A 1 105 ? 7.982 0.304 -21.599 1.00 76.06 105 ASP A O 1
ATOM 819 N N . GLU A 1 106 ? 5.774 0.722 -21.751 1.00 77.50 106 GLU A N 1
ATOM 820 C CA . GLU A 1 106 ? 5.379 -0.692 -21.734 1.00 77.50 106 GLU A CA 1
ATOM 821 C C . GLU A 1 106 ? 5.875 -1.422 -22.993 1.00 77.50 106 GLU A C 1
ATOM 823 O O . GLU A 1 106 ? 6.227 -2.598 -22.895 1.00 77.50 106 GLU A O 1
ATOM 828 N N . ASP A 1 107 ? 6.055 -0.730 -24.126 1.00 80.75 107 ASP A N 1
ATOM 829 C CA . ASP A 1 107 ? 6.666 -1.318 -25.328 1.00 80.75 107 ASP A CA 1
ATOM 830 C C . ASP A 1 107 ? 8.135 -1.670 -25.082 1.00 80.75 107 ASP A C 1
ATOM 832 O O . ASP A 1 107 ? 8.639 -2.715 -25.507 1.00 80.75 107 ASP A O 1
ATOM 836 N N . THR A 1 108 ? 8.834 -0.817 -24.335 1.00 84.19 108 THR A N 1
ATOM 837 C CA . THR A 1 108 ? 10.216 -1.060 -23.915 1.00 84.19 108 THR A CA 1
ATOM 838 C C . THR A 1 108 ? 10.303 -2.253 -22.955 1.00 84.19 108 THR A C 1
ATOM 840 O O . THR A 1 108 ? 11.229 -3.062 -23.063 1.00 84.19 108 THR A O 1
ATOM 843 N N . LEU A 1 109 ? 9.321 -2.426 -22.062 1.00 86.00 109 LEU A N 1
ATOM 844 C CA . LEU A 1 109 ? 9.216 -3.611 -21.201 1.00 86.00 109 LEU A CA 1
ATOM 845 C C . LEU A 1 109 ? 8.860 -4.877 -21.987 1.00 86.00 109 LEU A C 1
ATOM 847 O O . LEU A 1 109 ? 9.433 -5.934 -21.721 1.00 86.00 109 LEU A O 1
ATOM 851 N N . ALA A 1 110 ? 7.958 -4.793 -22.963 1.00 86.38 110 ALA A N 1
ATOM 852 C CA . ALA A 1 110 ? 7.590 -5.912 -23.825 1.00 86.38 110 ALA A CA 1
ATOM 853 C C . ALA A 1 110 ? 8.795 -6.407 -24.633 1.00 86.38 110 ALA A C 1
ATOM 855 O O . ALA A 1 110 ? 9.070 -7.608 -24.678 1.00 86.38 110 ALA A O 1
ATOM 856 N N . LEU A 1 111 ? 9.576 -5.485 -25.197 1.00 87.94 111 LEU A N 1
ATOM 857 C CA . LEU A 1 111 ? 10.817 -5.817 -25.887 1.00 87.94 111 LEU A CA 1
ATOM 858 C C . LEU A 1 111 ? 11.847 -6.442 -24.938 1.00 87.94 111 LEU A C 1
ATOM 860 O O . LEU A 1 111 ? 12.453 -7.461 -25.271 1.00 87.94 111 LEU A O 1
ATOM 864 N N . LEU A 1 112 ? 12.006 -5.881 -23.736 1.00 88.12 112 LEU A N 1
ATOM 865 C CA . LEU A 1 112 ? 12.893 -6.439 -22.718 1.00 88.12 112 LEU A CA 1
ATOM 866 C C . LEU A 1 112 ? 12.494 -7.874 -22.346 1.00 88.12 112 LEU A C 1
ATOM 868 O O . LEU A 1 112 ? 13.364 -8.736 -22.274 1.00 88.12 112 LEU A O 1
ATOM 872 N N . ARG A 1 113 ? 11.197 -8.162 -22.169 1.00 89.06 113 ARG A N 1
ATOM 873 C CA . ARG A 1 113 ? 10.692 -9.517 -21.875 1.00 89.06 113 ARG A CA 1
ATOM 874 C C . ARG A 1 113 ? 11.031 -10.521 -22.979 1.00 89.06 113 ARG A C 1
ATOM 876 O O . ARG A 1 113 ? 11.312 -11.672 -22.666 1.00 89.06 113 ARG A O 1
ATOM 883 N N . ARG A 1 114 ? 11.036 -10.094 -24.246 1.00 88.12 114 ARG A N 1
ATOM 884 C CA . ARG A 1 114 ? 11.390 -10.950 -25.395 1.00 88.12 114 ARG A CA 1
ATOM 885 C C . ARG A 1 114 ? 12.895 -11.199 -25.500 1.00 88.12 114 ARG A C 1
ATOM 887 O O . ARG A 1 114 ? 13.297 -12.288 -25.883 1.00 88.12 114 ARG A O 1
ATOM 894 N N . LEU A 1 115 ? 13.725 -10.212 -25.161 1.00 88.12 115 LEU A N 1
ATOM 895 C CA . LEU A 1 115 ? 15.186 -10.306 -25.297 1.00 88.12 115 LEU A CA 1
ATOM 896 C C . LEU A 1 115 ? 15.879 -10.928 -24.077 1.00 88.12 115 LEU A C 1
ATOM 898 O O . LEU A 1 115 ? 16.885 -11.620 -24.235 1.00 88.12 115 LEU A O 1
ATOM 902 N N . ALA A 1 116 ? 15.350 -10.691 -22.873 1.00 87.69 116 ALA A N 1
ATOM 903 C CA . ALA A 1 116 ? 15.953 -11.111 -21.608 1.00 87.69 116 ALA A CA 1
ATOM 904 C C . ALA A 1 116 ? 16.265 -12.614 -21.498 1.00 87.69 116 ALA A C 1
ATOM 906 O O . ALA A 1 116 ? 17.281 -12.928 -20.887 1.00 87.69 116 ALA A O 1
ATOM 907 N N . PRO A 1 117 ? 15.493 -13.548 -22.090 1.00 86.69 117 PRO A N 1
ATOM 908 C CA . PRO A 1 117 ? 15.845 -14.969 -22.073 1.00 86.69 117 PRO A CA 1
ATOM 909 C C . PRO A 1 117 ? 17.052 -15.340 -22.948 1.00 86.69 117 PRO A C 1
ATOM 911 O O . PRO A 1 117 ? 17.692 -16.357 -22.687 1.00 86.69 117 PRO A O 1
ATOM 914 N N . HIS A 1 118 ? 17.376 -14.541 -23.971 1.00 85.81 118 HIS A N 1
ATOM 915 C CA . HIS A 1 118 ? 18.316 -14.918 -25.038 1.00 85.81 118 HIS A CA 1
ATOM 916 C C . HIS A 1 118 ? 19.630 -14.136 -25.028 1.00 85.81 118 HIS A C 1
ATOM 918 O O . HIS A 1 118 ? 20.631 -14.629 -25.544 1.00 85.81 118 HIS A O 1
ATOM 924 N N . TYR A 1 119 ? 19.645 -12.938 -24.441 1.00 86.94 119 TYR A N 1
ATOM 925 C CA . TYR A 1 119 ? 20.805 -12.052 -24.479 1.00 86.94 119 TYR A CA 1
ATOM 926 C C . TYR A 1 119 ? 21.208 -11.562 -23.084 1.00 86.94 119 TYR A C 1
ATOM 928 O O . TYR A 1 119 ? 20.346 -11.349 -22.229 1.00 86.94 119 TYR A O 1
ATOM 936 N N . PRO A 1 120 ? 22.510 -11.332 -22.840 1.00 87.75 120 PRO A N 1
ATOM 937 C CA . PRO A 1 120 ? 22.968 -10.693 -21.614 1.00 87.75 120 PRO A CA 1
ATOM 938 C C . PRO A 1 120 ? 22.568 -9.209 -21.578 1.00 87.75 120 PRO A C 1
ATOM 940 O O . PRO A 1 120 ? 22.479 -8.547 -22.616 1.00 87.75 120 PRO A O 1
ATOM 943 N N . ASP A 1 121 ? 22.402 -8.663 -20.369 1.00 88.56 121 ASP A N 1
ATOM 944 C CA . ASP A 1 121 ? 21.888 -7.303 -20.125 1.00 88.56 121 ASP A CA 1
ATOM 945 C C . ASP A 1 121 ? 22.679 -6.205 -20.879 1.00 88.56 121 ASP A C 1
ATOM 947 O O . ASP A 1 121 ? 22.102 -5.206 -21.310 1.00 88.56 121 ASP A O 1
ATOM 951 N N . ALA A 1 122 ? 23.985 -6.401 -21.111 1.00 89.31 122 ALA A N 1
ATOM 952 C CA . ALA A 1 122 ? 24.827 -5.479 -21.882 1.00 89.31 122 ALA A CA 1
ATOM 953 C C . ALA A 1 122 ? 24.452 -5.410 -23.376 1.00 89.31 122 ALA A C 1
ATOM 955 O O . ALA A 1 122 ? 24.436 -4.328 -23.965 1.00 89.31 122 ALA A O 1
ATOM 956 N N . VAL A 1 123 ? 24.107 -6.548 -23.985 1.00 88.69 123 VAL A N 1
ATOM 957 C CA . VAL A 1 123 ? 23.671 -6.611 -25.390 1.00 88.69 123 VAL A CA 1
ATOM 958 C C . VAL A 1 123 ? 22.283 -5.996 -25.529 1.00 88.69 123 VAL A C 1
ATO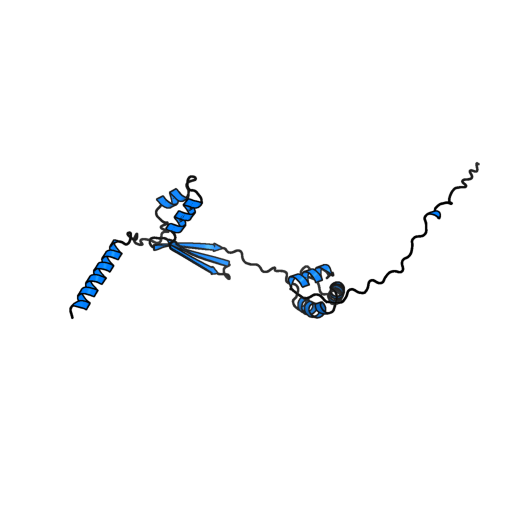M 960 O O . VAL A 1 123 ? 22.041 -5.203 -26.439 1.00 88.69 123 VAL A O 1
ATOM 963 N N . ILE A 1 124 ? 21.394 -6.284 -24.577 1.00 89.69 124 ILE A N 1
ATOM 964 C CA . ILE A 1 124 ? 20.049 -5.705 -24.528 1.00 89.69 124 ILE A CA 1
ATOM 965 C C . ILE A 1 124 ? 20.121 -4.179 -24.417 1.00 89.69 124 ILE A C 1
ATOM 967 O O . ILE A 1 124 ? 19.432 -3.484 -25.161 1.00 89.69 124 ILE A O 1
ATOM 971 N N . ALA A 1 125 ? 20.995 -3.643 -23.558 1.00 92.06 125 ALA A N 1
ATOM 972 C CA . ALA A 1 125 ? 21.220 -2.202 -23.453 1.00 92.06 125 ALA A CA 1
ATOM 973 C C . ALA A 1 125 ? 21.631 -1.581 -24.802 1.00 92.06 125 ALA A C 1
ATOM 975 O O . ALA A 1 125 ? 21.106 -0.537 -25.195 1.00 92.06 125 ALA A O 1
ATOM 976 N N . GLY A 1 126 ? 22.513 -2.253 -25.550 1.00 91.19 126 GLY A N 1
ATOM 977 C CA . GLY A 1 126 ? 22.900 -1.847 -26.902 1.00 91.19 126 GLY A CA 1
ATOM 978 C C . GLY A 1 126 ? 21.726 -1.819 -27.885 1.00 91.19 126 GLY A C 1
ATOM 979 O O . GLY A 1 126 ? 21.564 -0.838 -28.611 1.00 91.19 126 GLY A O 1
ATOM 980 N N . ILE A 1 127 ? 20.878 -2.853 -27.880 1.00 90.25 127 ILE A N 1
ATOM 981 C CA . ILE A 1 127 ? 19.690 -2.940 -28.747 1.00 90.25 127 ILE A CA 1
ATOM 982 C C . ILE A 1 127 ? 18.699 -1.814 -28.425 1.00 90.25 127 ILE A C 1
ATOM 984 O O . ILE A 1 127 ? 18.253 -1.114 -29.334 1.00 90.25 127 ILE A O 1
ATOM 988 N N . LEU A 1 128 ? 18.404 -1.587 -27.141 1.00 90.31 128 LEU A N 1
ATOM 989 C CA . LEU A 1 128 ? 17.487 -0.529 -26.706 1.00 90.31 128 LEU A CA 1
ATOM 990 C C . LEU A 1 128 ? 17.983 0.863 -27.123 1.00 90.31 128 LEU A C 1
ATOM 992 O O . LEU A 1 128 ? 17.206 1.667 -27.636 1.00 90.31 128 LEU A O 1
ATOM 996 N N . ASN A 1 129 ? 19.284 1.129 -26.974 1.00 92.00 129 ASN A N 1
ATOM 997 C CA . ASN A 1 129 ? 19.880 2.406 -27.369 1.00 92.00 129 ASN A CA 1
ATOM 998 C C . ASN A 1 129 ? 19.882 2.616 -28.891 1.00 92.00 129 ASN A C 1
ATOM 1000 O O . ASN A 1 129 ? 19.647 3.735 -29.343 1.00 92.00 129 ASN A O 1
ATOM 1004 N N . ARG A 1 130 ? 20.126 1.564 -29.688 1.00 90.00 130 ARG A N 1
ATOM 1005 C CA . ARG A 1 130 ? 20.071 1.638 -31.162 1.00 90.00 130 ARG A CA 1
ATOM 1006 C C . ARG A 1 130 ? 18.666 1.934 -31.677 1.00 90.00 130 ARG A C 1
ATOM 1008 O O . ARG A 1 130 ? 18.524 2.615 -32.681 1.00 90.00 130 ARG A O 1
ATOM 1015 N N . GLN A 1 131 ? 17.640 1.479 -30.962 1.00 88.50 131 GLN A N 1
ATOM 1016 C CA . GLN A 1 131 ? 16.243 1.813 -31.244 1.00 88.50 131 GLN A CA 1
ATOM 1017 C C . GLN A 1 131 ? 15.824 3.196 -30.711 1.00 88.50 131 GLN A C 1
ATOM 1019 O O . GLN A 1 131 ? 14.643 3.527 -30.735 1.00 88.50 131 GLN A O 1
ATOM 1024 N N . GLY A 1 132 ? 16.759 3.993 -30.180 1.00 85.56 132 GLY A N 1
ATOM 1025 C CA . GLY A 1 132 ? 16.476 5.332 -29.658 1.00 85.56 132 GLY A CA 1
ATOM 1026 C C . GLY A 1 132 ? 15.680 5.354 -28.350 1.00 85.56 132 GLY A C 1
ATOM 1027 O O . GLY A 1 132 ? 15.279 6.430 -27.903 1.00 85.56 132 GLY A O 1
ATOM 1028 N N . ARG A 1 133 ? 15.465 4.201 -27.704 1.00 84.81 133 ARG A N 1
ATOM 1029 C CA . ARG A 1 133 ? 14.687 4.110 -26.464 1.00 84.81 133 ARG A CA 1
ATOM 1030 C C . ARG A 1 133 ? 15.486 4.682 -25.297 1.00 84.81 133 ARG A C 1
ATOM 1032 O O . ARG A 1 133 ? 16.687 4.440 -25.161 1.00 84.81 133 ARG A O 1
ATOM 1039 N N . ARG A 1 134 ? 14.808 5.428 -24.427 1.00 85.06 134 ARG A N 1
ATOM 1040 C CA . ARG A 1 134 ? 15.387 6.036 -23.222 1.00 85.06 134 ARG A CA 1
ATOM 1041 C C . ARG A 1 134 ? 14.629 5.580 -21.984 1.00 85.06 134 ARG A C 1
ATOM 1043 O O . ARG A 1 134 ? 13.485 5.142 -22.070 1.00 85.06 134 ARG A O 1
ATOM 1050 N N . THR A 1 135 ? 15.272 5.666 -20.825 1.00 82.62 135 THR A N 1
ATOM 1051 C CA . THR A 1 135 ? 14.577 5.450 -19.555 1.00 82.62 135 THR A CA 1
ATOM 1052 C C . THR A 1 135 ? 13.517 6.529 -19.349 1.00 82.62 135 THR A C 1
ATOM 1054 O O . THR A 1 135 ? 13.562 7.588 -19.971 1.00 82.62 135 THR A O 1
ATOM 1057 N N . ALA A 1 136 ? 12.598 6.308 -18.415 1.00 73.88 136 ALA A N 1
ATOM 1058 C CA . ALA A 1 136 ? 11.587 7.305 -18.075 1.00 73.88 136 ALA A CA 1
ATOM 1059 C C . ALA A 1 136 ? 12.170 8.606 -17.455 1.00 73.88 136 ALA A C 1
ATOM 1061 O O . ALA A 1 136 ? 11.463 9.598 -17.335 1.00 73.88 136 ALA A O 1
ATOM 1062 N N . TYR A 1 137 ? 13.473 8.625 -17.136 1.00 76.94 137 TYR A N 1
ATOM 1063 C CA . TYR A 1 137 ? 14.250 9.818 -16.763 1.00 76.94 137 TYR A CA 1
ATOM 1064 C C . TYR A 1 137 ? 15.078 10.399 -17.931 1.00 76.94 137 TYR A C 1
ATOM 1066 O O . TYR A 1 137 ? 15.913 11.274 -17.732 1.00 76.94 137 TYR A O 1
ATOM 1074 N N . GLY A 1 138 ? 14.902 9.894 -19.155 1.00 81.31 138 GLY A N 1
ATOM 1075 C CA . GLY A 1 138 ? 15.595 10.377 -20.353 1.00 81.31 138 GLY A CA 1
ATOM 1076 C C . GLY A 1 138 ? 17.043 9.897 -20.508 1.00 81.31 138 GLY A C 1
ATOM 1077 O O . GLY A 1 138 ? 17.758 10.393 -21.380 1.00 81.31 138 GLY A O 1
ATOM 1078 N N . HIS A 1 139 ? 17.495 8.929 -19.708 1.00 86.19 139 HIS A N 1
ATOM 1079 C CA . HIS A 1 139 ? 18.856 8.399 -19.799 1.00 86.19 139 HIS A CA 1
ATOM 1080 C C . HIS A 1 139 ? 18.976 7.257 -20.816 1.00 86.19 139 HIS A C 1
ATOM 1082 O O . HIS A 1 139 ? 18.010 6.551 -21.105 1.00 86.19 139 HIS A O 1
ATOM 1088 N N . ARG A 1 140 ? 20.199 7.037 -21.317 1.00 88.75 140 ARG A N 1
ATOM 1089 C CA . ARG A 1 140 ? 20.547 5.841 -22.102 1.00 88.75 140 ARG A CA 1
ATOM 1090 C C . ARG A 1 140 ? 20.515 4.583 -21.232 1.00 88.75 140 ARG A C 1
ATOM 1092 O O . ARG A 1 140 ? 20.793 4.645 -20.031 1.00 88.75 140 ARG A O 1
ATOM 1099 N N . PHE A 1 141 ? 20.215 3.442 -21.838 1.00 88.56 141 PHE A N 1
ATOM 1100 C CA . PHE A 1 141 ? 20.283 2.151 -21.165 1.00 88.56 141 PHE A CA 1
ATOM 1101 C C . PHE A 1 141 ? 21.738 1.689 -21.038 1.00 88.56 141 PHE A C 1
ATOM 1103 O O . PHE A 1 141 ? 22.487 1.685 -22.010 1.00 88.56 141 PHE A O 1
ATOM 1110 N N . ASP A 1 142 ? 22.136 1.288 -19.839 1.00 91.62 142 ASP A N 1
ATOM 1111 C CA . ASP A 1 142 ? 23.365 0.551 -19.547 1.00 91.62 142 ASP A CA 1
ATOM 1112 C C . ASP A 1 142 ? 22.996 -0.830 -18.976 1.00 91.62 142 ASP A C 1
ATOM 1114 O O . ASP A 1 142 ? 21.839 -1.087 -18.623 1.00 91.62 142 ASP A O 1
ATOM 1118 N N . ALA A 1 143 ? 23.972 -1.737 -18.881 1.00 89.25 143 ALA A N 1
ATOM 1119 C CA . ALA A 1 143 ? 23.732 -3.087 -18.365 1.00 89.25 143 ALA A CA 1
ATOM 1120 C C . ALA A 1 143 ? 23.127 -3.065 -16.946 1.00 89.25 143 ALA A C 1
ATOM 1122 O O . ALA A 1 143 ? 22.259 -3.874 -16.626 1.00 89.25 143 ALA A O 1
ATOM 1123 N N . ASN A 1 144 ? 23.528 -2.096 -16.113 1.00 89.94 144 ASN A N 1
ATOM 1124 C CA . ASN A 1 144 ? 23.025 -1.961 -14.749 1.00 89.94 144 ASN A CA 1
ATOM 1125 C C . ASN A 1 144 ? 21.559 -1.491 -14.711 1.00 89.94 144 ASN A C 1
ATOM 1127 O O . ASN A 1 144 ? 20.743 -2.093 -14.011 1.00 89.94 144 ASN A O 1
ATOM 1131 N N . ARG A 1 145 ? 21.165 -0.473 -15.495 1.00 88.81 145 ARG A N 1
ATOM 1132 C CA . ARG A 1 145 ? 19.753 -0.046 -15.589 1.00 88.81 145 ARG A CA 1
ATOM 1133 C C . ARG A 1 145 ? 18.874 -1.149 -16.156 1.00 88.81 145 ARG A C 1
ATOM 1135 O O . ARG A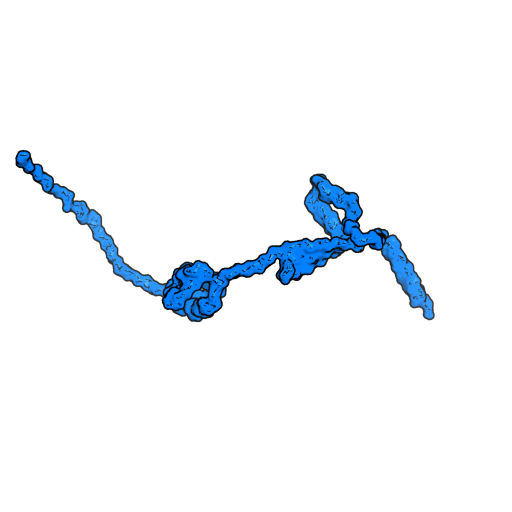 1 145 ? 17.778 -1.339 -15.635 1.00 88.81 145 ARG A O 1
ATOM 1142 N N . VAL A 1 146 ? 19.341 -1.899 -17.157 1.00 89.19 146 VAL A N 1
ATOM 1143 C CA . VAL A 1 146 ? 18.605 -3.059 -17.689 1.00 89.19 146 VAL A CA 1
ATOM 1144 C C . VAL A 1 146 ? 18.442 -4.133 -16.613 1.00 89.19 146 VAL A C 1
ATOM 1146 O O . VAL A 1 146 ? 17.320 -4.569 -16.368 1.00 89.19 146 VAL A O 1
ATOM 1149 N N . GLY A 1 147 ? 19.509 -4.492 -15.896 1.00 88.06 147 GLY A N 1
ATOM 1150 C CA . GLY A 1 147 ? 19.450 -5.478 -14.815 1.00 88.06 147 GLY A CA 1
ATOM 1151 C C . GLY A 1 147 ? 18.559 -5.053 -13.637 1.00 88.06 147 GLY A C 1
ATOM 1152 O O . GLY A 1 147 ? 17.821 -5.878 -13.092 1.00 88.06 147 GLY A O 1
ATOM 1153 N N . ASN A 1 148 ? 18.579 -3.771 -13.256 1.00 88.38 148 ASN A N 1
ATOM 1154 C CA . ASN A 1 148 ? 17.679 -3.203 -12.243 1.00 88.38 148 ASN A CA 1
ATOM 1155 C C . ASN A 1 148 ? 16.220 -3.238 -12.709 1.00 88.38 148 ASN A C 1
ATOM 1157 O O . ASN A 1 148 ? 15.349 -3.681 -11.960 1.00 88.38 148 ASN A O 1
ATOM 1161 N N . LEU A 1 149 ? 15.957 -2.827 -13.952 1.00 87.12 149 LEU A N 1
ATOM 1162 C CA . LEU A 1 149 ? 14.622 -2.851 -14.546 1.00 87.12 149 LEU A CA 1
ATOM 1163 C C . LEU A 1 149 ? 14.084 -4.285 -14.588 1.00 87.12 149 LEU A C 1
ATOM 1165 O O . LEU A 1 149 ? 12.982 -4.563 -14.125 1.00 87.12 149 LEU A O 1
ATOM 1169 N N . ARG A 1 150 ? 14.907 -5.226 -15.043 1.00 88.12 150 ARG A N 1
ATOM 1170 C CA . ARG A 1 150 ? 14.588 -6.649 -15.101 1.00 88.12 150 ARG A CA 1
ATOM 1171 C C . ARG A 1 150 ? 14.227 -7.214 -13.718 1.00 88.12 150 ARG A C 1
ATOM 1173 O O . ARG A 1 150 ? 13.216 -7.901 -13.594 1.00 88.12 150 ARG A O 1
ATOM 1180 N N . ARG A 1 151 ? 14.998 -6.886 -12.670 1.00 86.44 151 ARG A N 1
ATOM 1181 C CA . ARG A 1 151 ? 14.713 -7.283 -11.274 1.00 86.44 151 ARG A CA 1
ATOM 1182 C C . ARG A 1 151 ? 13.416 -6.675 -10.747 1.00 86.44 151 ARG A C 1
ATOM 1184 O O . ARG A 1 151 ? 12.618 -7.391 -10.149 1.00 86.44 151 ARG A O 1
ATOM 1191 N N . HIS A 1 152 ? 13.187 -5.390 -11.005 1.00 85.25 152 HIS A N 1
ATOM 1192 C CA . HIS A 1 152 ? 11.977 -4.689 -10.576 1.00 85.25 152 HIS A CA 1
ATOM 1193 C C . HIS A 1 152 ? 10.706 -5.304 -11.186 1.00 85.25 152 HIS A C 1
ATOM 1195 O O . HIS A 1 152 ? 9.712 -5.485 -10.490 1.00 85.25 152 HIS A O 1
ATOM 1201 N N . TRP A 1 153 ? 10.770 -5.711 -12.458 1.00 83.69 153 TRP A N 1
ATOM 1202 C CA . TRP A 1 153 ? 9.656 -6.330 -13.190 1.00 83.69 153 TRP A CA 1
ATOM 1203 C C . TRP A 1 153 ? 9.665 -7.868 -13.176 1.00 83.69 153 TRP A C 1
ATOM 1205 O O . TRP A 1 153 ? 8.898 -8.483 -13.915 1.00 83.69 153 TRP A O 1
ATOM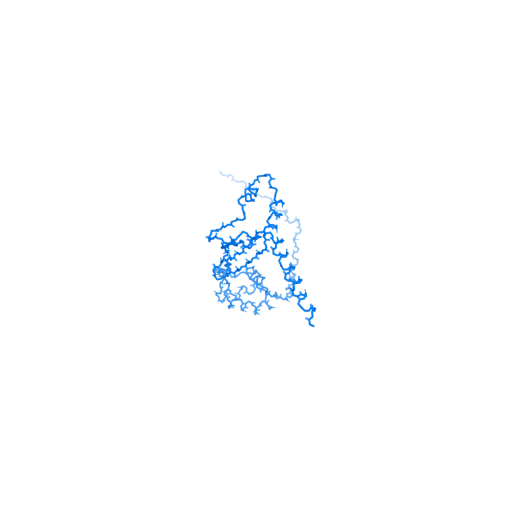 1215 N N . LYS A 1 154 ? 10.515 -8.495 -12.347 1.00 85.44 154 LYS A N 1
ATOM 1216 C CA . LYS A 1 154 ? 10.650 -9.96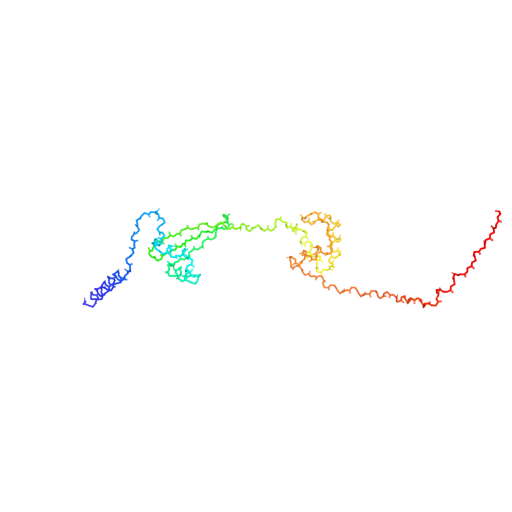1 -12.201 1.00 85.44 154 LYS A CA 1
ATOM 1217 C C . LYS A 1 154 ? 10.856 -10.712 -13.529 1.00 85.44 154 LYS A C 1
ATOM 1219 O O . LYS A 1 154 ? 10.340 -11.808 -13.723 1.00 85.44 154 LYS A O 1
ATOM 1224 N N . ILE A 1 155 ? 11.625 -10.134 -14.445 1.00 85.50 155 ILE A N 1
ATOM 1225 C CA . ILE A 1 155 ? 11.934 -10.743 -15.742 1.00 85.50 155 ILE A CA 1
ATOM 1226 C C . ILE A 1 155 ? 13.137 -11.710 -15.573 1.00 85.50 155 ILE A C 1
ATOM 1228 O O . ILE A 1 155 ? 14.132 -11.355 -14.926 1.00 85.50 155 ILE A O 1
ATOM 1232 N N . PRO A 1 156 ? 13.089 -12.944 -16.107 1.00 79.50 156 PRO A N 1
ATOM 1233 C CA . PRO A 1 156 ? 14.167 -13.924 -15.949 1.00 79.50 156 PRO A CA 1
ATOM 1234 C C . PRO A 1 156 ? 15.447 -13.520 -16.702 1.00 79.50 156 PRO A C 1
ATOM 1236 O O . PRO A 1 156 ? 15.390 -12.841 -17.723 1.00 79.50 156 PRO A O 1
ATOM 1239 N N . VAL A 1 157 ? 16.609 -13.920 -16.172 1.00 77.00 157 VAL A N 1
ATOM 1240 C CA . VAL A 1 157 ? 17.928 -13.707 -16.803 1.00 77.00 157 VAL A CA 1
ATOM 1241 C C . VAL A 1 157 ? 18.128 -14.715 -17.929 1.00 77.00 157 VAL A C 1
ATOM 1243 O O . VAL A 1 157 ? 17.744 -15.879 -17.789 1.00 77.00 157 VAL A O 1
ATOM 1246 N N . CYS A 1 158 ? 18.832 -14.304 -18.980 1.00 73.00 158 CYS A N 1
ATOM 1247 C CA . CYS A 1 158 ? 19.394 -15.220 -19.956 1.00 73.00 158 CYS A CA 1
ATOM 1248 C C . CYS A 1 158 ? 20.337 -16.209 -19.260 1.00 73.00 158 CYS A C 1
ATOM 1250 O O . CYS A 1 158 ? 21.384 -15.831 -18.734 1.00 73.00 158 CYS A O 1
ATOM 1252 N N . LYS A 1 159 ? 20.000 -17.499 -19.291 1.00 66.44 159 LYS A N 1
ATOM 1253 C CA . LYS A 1 159 ? 20.901 -18.574 -18.857 1.00 66.44 159 LYS A CA 1
ATOM 1254 C C . LYS A 1 159 ? 21.926 -18.891 -19.955 1.00 66.44 159 LYS A C 1
ATOM 1256 O O . LYS A 1 159 ? 22.125 -20.050 -20.299 1.00 66.44 159 LYS A O 1
ATOM 1261 N N . ALA A 1 160 ? 22.547 -17.878 -20.554 1.00 57.12 160 ALA A N 1
ATOM 1262 C CA . ALA A 1 160 ? 23.690 -18.116 -21.422 1.00 57.12 160 ALA A CA 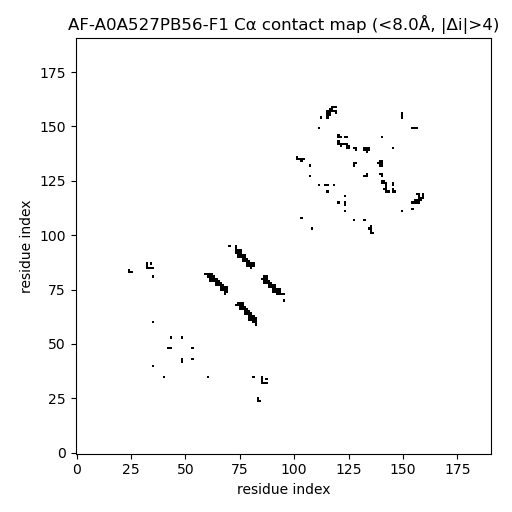1
ATOM 1263 C C . ALA A 1 160 ? 24.894 -18.445 -20.535 1.00 57.12 160 ALA A C 1
ATOM 1265 O O . ALA A 1 160 ? 25.256 -17.670 -19.647 1.00 57.12 160 ALA A O 1
ATOM 1266 N N . LYS A 1 161 ? 25.491 -19.618 -20.774 1.00 44.22 161 LYS A N 1
ATOM 1267 C CA . LYS A 1 161 ? 26.780 -20.028 -20.206 1.00 44.22 161 LYS A CA 1
ATOM 1268 C C . LYS A 1 161 ? 27.767 -18.861 -20.370 1.00 44.22 161 LYS A C 1
ATOM 1270 O O . LYS A 1 161 ? 27.824 -18.313 -21.475 1.00 44.22 161 LYS A O 1
ATOM 1275 N N . PRO A 1 162 ? 28.510 -18.451 -19.322 1.00 46.22 162 PRO A N 1
ATOM 1276 C CA . PRO A 1 162 ? 29.510 -17.403 -19.482 1.00 46.22 162 PRO A CA 1
ATOM 1277 C C . PRO A 1 162 ? 30.431 -17.803 -20.641 1.00 46.22 162 PRO A C 1
ATOM 1279 O O . PRO A 1 162 ? 30.779 -18.989 -20.726 1.00 46.22 162 PRO A O 1
ATOM 1282 N N . PRO A 1 163 ? 30.781 -16.880 -21.561 1.00 44.62 163 PRO A N 1
ATOM 1283 C CA . PRO A 1 163 ? 31.752 -17.201 -22.592 1.00 44.62 163 PRO A CA 1
ATOM 1284 C C . PRO A 1 163 ? 32.979 -17.727 -21.859 1.00 44.62 163 PRO A C 1
ATOM 1286 O O . PRO A 1 163 ? 33.451 -17.077 -20.921 1.00 44.62 163 PRO A O 1
ATOM 1289 N N . ALA A 1 164 ? 33.401 -18.947 -22.212 1.00 45.28 164 ALA A N 1
ATOM 1290 C CA . ALA A 1 164 ? 34.622 -19.535 -21.694 1.00 45.28 164 ALA A CA 1
ATOM 1291 C C . ALA A 1 164 ? 35.670 -18.432 -21.748 1.00 45.28 164 ALA A C 1
ATOM 1293 O O . ALA A 1 164 ? 35.877 -17.855 -22.819 1.00 45.28 164 ALA A O 1
ATOM 1294 N N . ALA A 1 165 ? 36.194 -18.059 -20.577 1.00 43.59 165 ALA A N 1
ATOM 1295 C CA . ALA A 1 165 ? 37.234 -17.059 -20.481 1.00 43.59 165 ALA A CA 1
ATOM 1296 C C . ALA A 1 165 ? 38.245 -17.407 -21.566 1.00 43.59 165 ALA A C 1
ATOM 1298 O O . ALA A 1 165 ? 38.784 -18.515 -21.563 1.00 43.59 165 ALA A O 1
ATOM 1299 N N . ILE A 1 166 ? 38.412 -16.515 -22.544 1.00 47.50 166 ILE A N 1
ATOM 1300 C CA . ILE A 1 166 ? 39.525 -16.618 -23.470 1.00 47.50 166 ILE A CA 1
ATOM 1301 C C . ILE A 1 166 ? 40.722 -16.578 -22.535 1.00 47.50 166 ILE A C 1
ATOM 1303 O O . ILE A 1 166 ? 40.998 -15.549 -21.920 1.00 47.50 166 ILE A O 1
ATOM 1307 N N . SER A 1 167 ? 41.334 -17.738 -22.312 1.00 47.00 167 SER A N 1
ATOM 1308 C CA . SER A 1 167 ? 42.594 -17.850 -21.613 1.00 47.00 167 SER A CA 1
ATOM 1309 C C . SER A 1 167 ? 43.565 -17.029 -22.441 1.00 47.00 167 SER A C 1
ATOM 1311 O O . SER A 1 167 ? 44.055 -17.497 -23.469 1.00 47.00 167 SER A O 1
ATOM 1313 N N . SER A 1 168 ? 43.763 -15.770 -22.054 1.00 41.12 168 SER A N 1
ATOM 1314 C CA . SER A 1 168 ? 44.838 -14.955 -22.591 1.00 41.12 168 SER A CA 1
ATOM 1315 C C . SER A 1 168 ? 46.108 -15.796 -22.484 1.00 41.12 168 SER A C 1
ATOM 1317 O O . SER A 1 168 ? 46.363 -16.335 -21.399 1.00 41.12 168 SER A O 1
ATOM 1319 N N . PRO A 1 169 ? 46.881 -15.978 -23.570 1.00 44.91 169 PRO A N 1
ATOM 1320 C CA . PRO A 1 169 ? 48.138 -16.693 -23.468 1.00 44.91 169 PRO A CA 1
ATOM 1321 C C . PRO A 1 169 ? 48.961 -15.979 -22.400 1.00 44.91 169 PRO A C 1
ATOM 1323 O O . PRO A 1 169 ? 49.129 -14.760 -22.443 1.00 44.91 169 PRO A O 1
ATOM 1326 N N . SER A 1 170 ? 49.367 -16.736 -21.384 1.00 54.44 170 SER A N 1
ATOM 1327 C CA . SER A 1 170 ? 50.169 -16.256 -20.267 1.00 54.44 170 SER A CA 1
ATOM 1328 C C . SER A 1 170 ? 51.447 -15.628 -20.820 1.00 54.44 170 SER A C 1
ATOM 1330 O O . SER A 1 170 ? 52.410 -16.322 -21.140 1.00 54.44 170 SER A O 1
ATOM 1332 N N . VAL A 1 171 ? 51.456 -14.305 -20.972 1.00 59.31 171 VAL A N 1
ATOM 1333 C CA . VAL A 1 171 ? 52.689 -13.558 -21.195 1.00 59.31 171 VAL A CA 1
ATOM 1334 C C . VAL A 1 171 ? 53.397 -13.550 -19.848 1.00 59.31 171 VAL A C 1
ATOM 1336 O O . VAL A 1 171 ? 53.048 -12.783 -18.951 1.00 59.31 171 VAL A O 1
ATOM 1339 N N . ARG A 1 172 ? 54.356 -14.466 -19.673 1.00 59.94 172 ARG A N 1
ATOM 1340 C CA . ARG A 1 172 ? 55.281 -14.421 -18.536 1.00 59.94 172 ARG A CA 1
ATOM 1341 C C . ARG A 1 172 ? 55.993 -13.062 -18.549 1.00 59.94 172 ARG A C 1
ATOM 1343 O O . ARG A 1 172 ? 56.551 -12.704 -19.588 1.00 59.94 172 ARG A O 1
ATOM 1350 N N . PRO A 1 173 ? 56.032 -12.317 -17.432 1.00 62.31 173 PRO A N 1
ATOM 1351 C CA . PRO A 1 173 ? 56.899 -11.150 -17.346 1.00 62.31 173 PRO A CA 1
ATOM 1352 C C . PRO A 1 173 ? 58.374 -11.596 -17.440 1.00 62.31 173 PRO A C 1
ATOM 1354 O O . PRO A 1 173 ? 58.717 -12.666 -16.923 1.00 62.31 173 PRO A O 1
ATOM 1357 N N . PRO A 1 174 ? 59.255 -10.821 -18.102 1.00 67.00 174 PRO A N 1
ATOM 1358 C CA . PRO A 1 174 ? 60.674 -11.154 -18.185 1.00 67.00 174 PRO A CA 1
ATOM 1359 C C . PRO A 1 174 ? 61.346 -11.065 -16.799 1.00 67.00 174 PRO A C 1
ATOM 1361 O O . PRO A 1 174 ? 60.928 -10.259 -15.962 1.00 67.00 174 PRO A O 1
ATOM 1364 N N . PRO A 1 175 ? 62.386 -11.879 -16.531 1.00 69.75 175 PRO A N 1
ATOM 1365 C CA . PRO A 1 175 ? 63.057 -11.909 -15.235 1.00 69.75 175 PRO A CA 1
ATOM 1366 C C . PRO A 1 175 ? 63.820 -10.601 -14.928 1.00 69.75 175 PRO A C 1
ATOM 1368 O O . PRO A 1 175 ? 64.284 -9.912 -15.839 1.00 69.75 175 PRO A O 1
ATOM 1371 N N . PRO A 1 176 ? 64.008 -10.265 -13.636 1.00 60.00 176 PRO A N 1
ATOM 1372 C CA . PRO A 1 176 ? 64.491 -8.957 -13.171 1.00 60.00 176 PRO A CA 1
ATOM 1373 C C . PRO A 1 176 ? 65.964 -8.620 -13.487 1.00 60.00 176 PRO A C 1
ATOM 1375 O O . PRO A 1 176 ? 66.435 -7.548 -13.113 1.00 60.00 176 PRO A O 1
ATOM 1378 N N . SER A 1 177 ? 66.710 -9.469 -14.200 1.00 57.94 177 SER A N 1
ATOM 1379 C CA . SER A 1 177 ? 68.125 -9.222 -14.526 1.00 57.94 177 SER A CA 1
ATOM 1380 C C . SER A 1 177 ? 68.354 -8.193 -15.647 1.00 57.94 177 SER A C 1
ATOM 1382 O O . SER A 1 177 ? 69.489 -7.762 -15.849 1.00 57.94 177 SER A O 1
ATOM 1384 N N . ALA A 1 178 ? 67.306 -7.731 -16.339 1.00 56.94 178 ALA A N 1
ATOM 1385 C CA . ALA A 1 178 ? 67.430 -6.801 -17.470 1.00 56.94 178 ALA A CA 1
ATOM 1386 C C . ALA A 1 178 ? 67.625 -5.313 -17.089 1.00 56.94 178 ALA A C 1
ATOM 1388 O O . ALA A 1 178 ? 67.819 -4.474 -17.965 1.00 56.94 178 ALA A O 1
ATOM 1389 N N . TRP A 1 179 ? 67.626 -4.953 -15.800 1.00 50.91 179 TRP A N 1
ATOM 1390 C CA . TRP A 1 179 ? 67.673 -3.546 -15.356 1.00 50.91 179 TRP A CA 1
ATOM 1391 C C . TRP A 1 179 ? 69.081 -2.959 -15.163 1.00 50.91 179 TRP A C 1
ATOM 1393 O O . TRP A 1 179 ? 69.230 -1.867 -14.614 1.00 50.91 179 TRP A O 1
ATOM 1403 N N . ARG A 1 180 ? 70.147 -3.636 -15.611 1.00 55.50 180 ARG A N 1
ATOM 1404 C CA . ARG A 1 180 ? 71.526 -3.159 -15.404 1.00 55.50 180 ARG A CA 1
ATOM 1405 C C . ARG A 1 180 ? 72.281 -2.938 -16.715 1.00 55.50 180 ARG A C 1
ATOM 1407 O O . ARG A 1 180 ? 73.148 -3.727 -17.064 1.00 55.50 180 ARG A O 1
ATOM 1414 N N . ARG A 1 181 ? 72.023 -1.801 -17.376 1.00 56.75 181 ARG A N 1
ATOM 1415 C CA . ARG A 1 181 ? 73.049 -0.974 -18.058 1.00 56.75 181 ARG A CA 1
ATOM 1416 C C . ARG A 1 181 ? 72.451 0.340 -18.584 1.00 56.75 181 ARG A C 1
ATOM 1418 O O . ARG A 1 181 ? 72.035 0.438 -19.730 1.00 56.75 181 ARG A O 1
ATOM 1425 N N . ARG A 1 182 ? 72.477 1.387 -17.754 1.00 50.50 182 ARG A N 1
ATOM 1426 C CA . ARG A 1 182 ? 72.640 2.779 -18.215 1.00 50.50 182 ARG A CA 1
ATOM 1427 C C . ARG A 1 182 ? 73.272 3.630 -17.108 1.00 50.50 182 ARG A C 1
ATOM 1429 O O . ARG A 1 182 ? 72.612 4.267 -16.302 1.00 50.50 182 ARG A O 1
ATOM 1436 N N . ARG A 1 183 ? 74.595 3.542 -17.065 1.00 42.06 183 ARG A N 1
ATOM 1437 C CA . ARG A 1 183 ? 75.589 4.469 -16.504 1.00 42.06 183 ARG A CA 1
ATOM 1438 C C . ARG A 1 183 ? 76.759 4.329 -17.477 1.00 42.06 183 ARG A C 1
ATOM 1440 O O . ARG A 1 183 ? 77.063 3.196 -17.834 1.00 42.06 183 ARG A O 1
ATOM 1447 N N . SER A 1 184 ? 77.444 5.322 -18.003 1.00 46.72 184 SER A N 1
ATOM 1448 C CA . SER A 1 184 ? 77.451 6.778 -17.936 1.00 46.72 184 SER A CA 1
ATOM 1449 C C . SER A 1 184 ? 78.404 7.182 -19.069 1.00 46.72 184 SER A C 1
ATOM 1451 O O . SER A 1 184 ? 79.347 6.437 -19.301 1.00 46.72 184 SER A O 1
ATOM 1453 N N . THR A 1 185 ? 78.235 8.345 -19.692 1.00 51.22 185 THR A N 1
ATOM 1454 C CA . THR A 1 185 ? 79.363 9.226 -20.059 1.00 51.22 185 THR A CA 1
ATOM 1455 C C . THR A 1 185 ? 78.794 10.627 -20.233 1.00 51.22 185 THR A C 1
ATOM 1457 O O . THR A 1 185 ? 78.238 10.961 -21.275 1.00 51.22 185 THR A O 1
ATOM 1460 N N . ALA A 1 186 ? 78.880 11.413 -19.161 1.00 48.47 186 ALA A N 1
ATOM 1461 C CA . ALA A 1 186 ? 78.982 12.855 -19.273 1.00 48.47 186 ALA A CA 1
ATOM 1462 C C . ALA A 1 186 ? 80.446 13.149 -19.612 1.00 48.47 186 ALA A C 1
ATOM 1464 O O . ALA A 1 186 ? 81.336 12.705 -18.885 1.00 48.47 186 ALA A O 1
ATOM 1465 N N . THR A 1 187 ? 80.685 13.860 -20.705 1.00 58.59 187 THR A N 1
ATOM 1466 C CA . THR A 1 187 ? 81.977 14.475 -20.997 1.00 58.59 187 THR A CA 1
ATOM 1467 C C . THR A 1 187 ? 81.744 15.973 -21.011 1.00 58.59 187 THR A C 1
ATOM 1469 O O . THR A 1 187 ? 81.023 16.499 -21.855 1.00 58.59 187 THR A O 1
ATOM 1472 N N . SER A 1 188 ? 82.316 16.632 -20.012 1.00 48.22 188 SER A N 1
ATOM 1473 C CA . SER A 1 188 ? 82.483 18.074 -19.925 1.00 48.22 188 SER A CA 1
ATOM 1474 C C . SER A 1 188 ? 83.471 18.523 -21.006 1.00 48.22 188 SER A C 1
ATOM 1476 O O . SER A 1 188 ? 84.505 17.884 -21.195 1.00 48.22 188 SER A O 1
ATOM 1478 N N . THR A 1 189 ? 83.196 19.616 -21.712 1.00 65.31 189 THR A N 1
ATOM 1479 C CA . THR A 1 189 ? 84.201 20.327 -22.516 1.00 65.31 189 THR A CA 1
ATOM 1480 C C . THR A 1 189 ? 83.932 21.822 -22.417 1.00 65.31 189 THR A C 1
ATOM 1482 O O . THR A 1 189 ? 82.844 22.295 -22.732 1.00 65.31 189 THR A O 1
ATOM 1485 N N . THR A 1 190 ? 84.945 22.501 -21.891 1.00 58.69 190 THR A N 1
ATOM 1486 C CA . THR A 1 190 ? 85.106 23.939 -21.685 1.00 58.69 190 THR A CA 1
ATOM 1487 C C . THR A 1 190 ? 85.281 24.684 -23.007 1.00 58.69 190 THR A C 1
ATOM 1489 O O . THR A 1 190 ? 85.945 24.171 -23.909 1.00 58.69 190 THR A O 1
ATOM 1492 N N . ALA A 1 191 ? 84.775 25.916 -23.062 1.00 58.41 191 ALA A N 1
ATOM 1493 C CA . ALA A 1 191 ? 85.363 27.032 -23.798 1.00 58.41 191 ALA A CA 1
ATOM 1494 C C . ALA A 1 191 ? 85.240 28.289 -22.928 1.00 58.41 191 ALA A C 1
ATOM 1496 O O . ALA A 1 191 ? 84.181 28.421 -22.270 1.00 58.41 191 ALA A O 1
#

Radius of gyration: 40.89 Å; Cα contacts (8 Å, |Δi|>4): 150; chains: 1; bounding box: 140×52×68 Å

Mean predicted aligned error: 20.44 Å